Protein AF-A0A7R9WSG2-F1 (afdb_monomer)

Secondary structure (DSSP, 8-state):
-PPP-----PPPHHHHHHHHHHHTTS-----PPP--------------PPPP-------SSHHHHHHHHHHHHHHHHHHHHHHHHHTT-----------------PPEEEEEEEEEESSTT--HHHHHHHHHHSPEE-TTSPEE--EEE-S-TTT-TT-SEEEEEEETTEEEEEEEEEEETTHHHHHHHHHHT----SSS---EEEEEE-TTT-EE---GGGS----

Solvent-accessible surface area (backbone atoms only — not comparable to full-atom values): 14682 Å² total; per-residue (Å²): 136,82,86,81,84,78,82,83,80,70,86,48,76,70,53,55,55,50,54,53,58,54,65,76,66,58,82,77,81,80,78,76,84,81,82,86,73,85,90,81,82,88,80,94,78,93,78,90,77,86,79,85,86,81,88,82,86,86,88,84,53,66,70,62,51,53,52,51,53,51,52,52,51,49,53,50,51,53,50,56,53,49,54,63,56,64,81,68,66,94,73,91,80,84,92,76,90,77,77,90,70,85,80,71,96,53,58,34,26,37,39,35,40,39,37,33,55,72,63,76,83,62,64,58,64,61,52,42,54,49,64,73,69,57,88,48,48,37,97,90,68,51,77,54,76,70,45,76,35,47,44,38,59,86,87,37,67,78,35,46,55,32,81,44,78,77,52,98,82,34,57,30,38,34,38,24,29,39,33,44,58,80,49,49,63,42,50,40,51,50,51,38,70,34,68,47,78,84,81,86,41,82,28,39,67,43,58,44,74,44,63,93,71,40,41,80,44,79,63,71,91,72,57,80,82,84,123

Foldseek 3Di:
DDDDDDDPDDDDPVNVVVVVVVVVPDDDPPPDDDDDDDDDDDDDDDDDDDDDDDDDDDPDCVVVVVVVVVVLVVVVVVVVVVVVVVVPDPDDDDDDDDDPDDDDPFFKKWWKKKFFAPDQPAPQQVVQVVLVPDWAAFPVGHTFDWAWAAQDCPVPRPRQWDWADPDPSGIIIMGITIGGPVCPVRSQVRQCPDCDPVPRGRGTPHMDIPSVPMGTDDDCVPPPPPD

Radius of gyration: 24.29 Å; Cα contacts (8 Å, |Δi|>4): 234; chains: 1; bounding box: 60×59×74 Å

Sequence (227 aa):
IQPSTTSNDGPTVNDLEKYIAWHANSPRVESTPAQLSPPSPSTESEHIIPIPKDDKDNDVNQPALEIATAKIQKARDEYMQRKQSEEGTGASATASDLPISDSSNGQTMLTFLEIKPYEAGLNMNKLGELLTTMQWNHPDGGPIHPRWQPANREQDPHSLVEVVPIGFGISKIRLCCIIGSDDIDDLTDAIDEWEGDGDTFEGVQSVDVDWDHTVPVMDASSLPIRR

Organism: NCBI:txid1486917

Structure (mmCIF, N/CA/C/O backbone):
data_AF-A0A7R9WSG2-F1
#
_entry.id   AF-A0A7R9WSG2-F1
#
loop_
_atom_site.group_PDB
_atom_site.id
_atom_site.type_symbol
_atom_site.label_atom_id
_atom_site.label_alt_id
_atom_site.label_comp_id
_atom_site.label_asym_id
_atom_site.label_entity_id
_atom_site.label_seq_id
_atom_site.pdbx_PDB_ins_code
_atom_site.Cartn_x
_atom_site.Cartn_y
_atom_site.Cartn_z
_atom_site.occupancy
_atom_site.B_iso_or_equiv
_atom_site.auth_seq_id
_atom_site.auth_comp_id
_atom_site.auth_asym_id
_atom_site.auth_atom_id
_atom_site.pdbx_PDB_model_num
ATOM 1 N N . ILE A 1 1 ? 16.240 -30.376 -41.576 1.00 44.12 1 ILE A N 1
ATOM 2 C CA . ILE A 1 1 ? 15.436 -30.530 -40.343 1.00 44.12 1 ILE A CA 1
ATOM 3 C C . ILE A 1 1 ? 15.214 -29.118 -39.818 1.00 44.12 1 ILE A C 1
ATOM 5 O O . ILE A 1 1 ? 16.174 -28.508 -39.370 1.00 44.12 1 ILE A O 1
ATOM 9 N N . GLN A 1 2 ? 14.032 -28.542 -40.047 1.00 34.19 2 GLN A N 1
ATOM 10 C CA . GLN A 1 2 ? 13.666 -27.224 -39.510 1.00 34.19 2 GLN A CA 1
ATOM 11 C C . GLN A 1 2 ? 13.103 -27.405 -38.093 1.00 34.19 2 GLN A C 1
ATOM 13 O O . GLN A 1 2 ? 12.403 -28.397 -37.878 1.00 34.19 2 GLN A O 1
ATOM 18 N N . PRO A 1 3 ? 13.388 -26.507 -37.134 1.00 40.56 3 PRO A N 1
ATOM 19 C CA . PRO A 1 3 ? 12.762 -26.566 -35.824 1.00 40.56 3 PRO A CA 1
ATOM 20 C C . PRO A 1 3 ? 11.344 -25.990 -35.889 1.00 40.56 3 PRO A C 1
ATOM 22 O O . PRO A 1 3 ? 11.109 -24.919 -36.449 1.00 40.56 3 PRO A O 1
ATOM 25 N N . SER A 1 4 ? 10.406 -26.741 -35.323 1.00 37.56 4 SER A N 1
ATOM 26 C CA . SER A 1 4 ? 8.998 -26.390 -35.188 1.00 37.56 4 SER A CA 1
ATOM 27 C C . SER A 1 4 ? 8.822 -25.190 -34.257 1.00 37.56 4 SER A C 1
ATOM 29 O O . SER A 1 4 ? 9.305 -25.194 -33.128 1.00 37.56 4 SER A O 1
ATOM 31 N N . THR A 1 5 ? 8.097 -24.178 -34.722 1.00 39.06 5 THR A N 1
ATOM 32 C CA . THR A 1 5 ? 7.618 -23.052 -33.919 1.00 39.06 5 THR A CA 1
ATOM 33 C C . THR A 1 5 ? 6.500 -23.521 -32.988 1.00 39.06 5 THR A C 1
ATOM 35 O O . THR A 1 5 ? 5.403 -23.834 -33.451 1.00 39.06 5 THR A O 1
ATOM 38 N N . THR A 1 6 ? 6.756 -23.577 -31.684 1.00 39.91 6 THR A N 1
ATOM 39 C CA . THR A 1 6 ? 5.703 -23.658 -30.663 1.00 39.91 6 THR A CA 1
ATOM 40 C C . THR A 1 6 ? 5.060 -22.285 -30.497 1.00 39.91 6 THR A C 1
ATOM 42 O O . THR A 1 6 ? 5.744 -21.312 -30.183 1.00 39.91 6 THR A O 1
ATOM 45 N N . SER A 1 7 ? 3.751 -22.222 -30.743 1.00 40.62 7 SER A N 1
ATOM 46 C CA . SER A 1 7 ? 2.904 -21.059 -30.474 1.00 40.62 7 SER A CA 1
ATOM 47 C C . SER A 1 7 ? 2.952 -20.718 -28.984 1.00 40.62 7 SER A C 1
ATOM 49 O O . SER A 1 7 ? 2.619 -21.560 -28.152 1.00 40.62 7 SER A O 1
ATOM 51 N N . ASN A 1 8 ? 3.387 -19.501 -28.655 1.00 44.50 8 ASN A N 1
ATOM 52 C CA . ASN A 1 8 ? 3.248 -18.903 -27.329 1.00 44.50 8 ASN A CA 1
ATOM 53 C C . ASN A 1 8 ? 1.946 -18.094 -27.324 1.00 44.50 8 ASN A C 1
ATOM 55 O O . ASN A 1 8 ? 1.965 -16.870 -27.440 1.00 44.50 8 ASN A O 1
ATOM 59 N N . ASP A 1 9 ? 0.815 -18.784 -27.224 1.00 44.66 9 ASP A N 1
ATOM 60 C CA . ASP A 1 9 ? -0.451 -18.125 -26.922 1.00 44.66 9 ASP A CA 1
ATOM 61 C C . ASP A 1 9 ? -0.501 -17.896 -25.407 1.00 44.66 9 ASP A C 1
ATOM 63 O O . ASP A 1 9 ? -0.613 -18.830 -24.611 1.00 44.66 9 ASP A O 1
ATOM 67 N N . GLY A 1 10 ? -0.305 -16.638 -25.006 1.00 43.97 10 GLY A N 1
ATOM 68 C CA . GLY A 1 10 ? -0.497 -16.194 -23.628 1.00 43.97 10 GLY A CA 1
ATOM 69 C C . GLY A 1 10 ? -1.970 -16.289 -23.203 1.00 43.97 10 GLY A C 1
ATOM 70 O O . GLY A 1 10 ? -2.851 -16.361 -24.065 1.00 43.97 10 GLY A O 1
ATOM 71 N N . PRO A 1 11 ? -2.256 -16.289 -21.888 1.00 42.59 11 PRO A N 1
ATOM 72 C CA . PRO A 1 11 ? -3.622 -16.367 -21.391 1.00 42.59 11 PRO A CA 1
ATOM 73 C C . PRO A 1 11 ? -4.442 -15.190 -21.922 1.00 42.59 11 PRO A C 1
ATOM 75 O O . PRO A 1 11 ? -4.025 -14.031 -21.895 1.00 42.59 11 PRO A O 1
ATOM 78 N N . THR A 1 12 ? -5.613 -15.513 -22.447 1.00 55.47 12 THR A N 1
ATOM 79 C CA . THR A 1 12 ? -6.565 -14.546 -22.982 1.00 55.47 12 THR A CA 1
ATOM 80 C C . THR A 1 12 ? -7.356 -13.901 -21.842 1.00 55.47 12 THR A C 1
ATOM 82 O O . THR A 1 12 ? -7.418 -14.425 -20.735 1.00 55.47 12 THR A O 1
ATOM 85 N N . VAL A 1 13 ? -8.034 -12.780 -22.109 1.00 50.62 13 VAL A N 1
ATOM 86 C CA . VAL A 1 13 ? -8.975 -12.141 -21.158 1.00 50.62 13 VAL A CA 1
ATOM 87 C C . VAL A 1 13 ? -10.003 -13.146 -20.612 1.00 50.62 13 VAL A C 1
ATOM 89 O O . VAL A 1 13 ? -10.394 -13.086 -19.452 1.00 50.62 13 VAL A O 1
ATOM 92 N N . ASN A 1 14 ? -10.356 -14.136 -21.429 1.00 47.31 14 ASN A N 1
ATOM 93 C CA . ASN A 1 14 ? -11.284 -15.207 -21.088 1.00 47.31 14 ASN A CA 1
ATOM 94 C C . ASN A 1 14 ? -10.719 -16.179 -20.029 1.00 47.31 14 ASN A C 1
ATOM 96 O O . ASN A 1 14 ? -11.478 -16.856 -19.343 1.00 47.31 14 ASN A O 1
ATOM 100 N N . ASP A 1 15 ? -9.394 -16.264 -19.891 1.00 50.41 15 ASP A N 1
ATOM 101 C CA . ASP A 1 15 ? -8.723 -17.098 -18.888 1.00 50.41 15 ASP A CA 1
ATOM 102 C C . ASP A 1 15 ? -8.643 -16.383 -17.531 1.00 50.41 15 ASP A C 1
ATOM 104 O O . ASP A 1 15 ? -8.771 -17.025 -16.489 1.00 50.41 15 ASP A O 1
ATOM 108 N N . LEU A 1 16 ? -8.552 -15.048 -17.538 1.00 51.00 16 LEU A N 1
ATOM 109 C CA . LEU A 1 16 ? -8.639 -14.219 -16.334 1.00 51.00 16 LEU A CA 1
ATOM 110 C C . LEU A 1 16 ? -10.068 -14.202 -15.763 1.00 51.00 16 LEU A C 1
ATOM 112 O O . LEU A 1 16 ? -10.253 -14.369 -14.560 1.00 51.00 16 LEU A O 1
ATOM 116 N N . GLU A 1 17 ? -11.087 -14.087 -16.619 1.00 48.75 17 GLU A N 1
ATOM 117 C CA . GLU A 1 17 ? -12.497 -14.151 -16.199 1.00 48.75 17 GLU A CA 1
ATOM 118 C C . GLU A 1 17 ? -12.871 -15.525 -15.612 1.00 48.75 17 GLU A C 1
ATOM 120 O O . GLU A 1 17 ? -13.603 -15.604 -14.624 1.00 48.75 17 GLU A O 1
ATOM 125 N N . LYS A 1 18 ? -12.321 -16.618 -16.159 1.00 52.16 18 LYS A N 1
ATOM 126 C CA . LYS A 1 18 ? -12.517 -17.975 -15.615 1.00 52.16 18 LYS A CA 1
ATOM 127 C C . LYS A 1 18 ? -11.812 -18.191 -14.277 1.00 52.16 18 LYS A C 1
ATOM 129 O O . LYS A 1 18 ? -12.356 -18.894 -13.428 1.00 52.16 18 LYS A O 1
ATOM 134 N N . TYR A 1 19 ? -10.633 -17.600 -14.086 1.00 52.31 19 TYR A N 1
ATOM 135 C CA . TYR A 1 19 ? -9.906 -17.660 -12.816 1.00 52.31 19 TYR A CA 1
ATOM 136 C C . TYR A 1 19 ? -10.679 -16.949 -11.695 1.00 52.31 19 TYR A C 1
ATOM 138 O O . TYR A 1 19 ? -10.863 -17.504 -10.613 1.00 52.31 19 TYR A O 1
ATOM 146 N N . ILE A 1 20 ? -11.234 -15.772 -11.991 1.00 55.09 20 ILE A N 1
ATOM 147 C CA . ILE A 1 20 ? -12.068 -14.999 -11.058 1.00 55.09 20 ILE A CA 1
ATOM 148 C C . ILE A 1 20 ? -13.357 -15.769 -10.706 1.00 55.09 20 ILE A C 1
ATOM 150 O O . ILE A 1 20 ? -13.689 -15.931 -9.532 1.00 55.09 20 ILE A O 1
ATOM 154 N N . ALA A 1 21 ? -14.035 -16.358 -11.699 1.00 52.44 21 ALA A N 1
ATOM 155 C CA . ALA A 1 21 ? -15.254 -17.147 -11.479 1.00 52.44 21 ALA A CA 1
ATOM 156 C C . ALA A 1 21 ? -15.039 -18.431 -10.645 1.00 52.44 21 ALA A C 1
ATOM 158 O O . ALA A 1 21 ? -15.982 -18.929 -10.020 1.00 52.44 21 ALA A O 1
ATOM 159 N N . TRP A 1 22 ? -13.821 -18.982 -10.629 1.00 51.00 22 TRP A N 1
ATOM 160 C CA . TRP A 1 22 ? -13.476 -20.147 -9.809 1.00 51.00 22 TRP A CA 1
ATOM 161 C C . TRP A 1 22 ? -13.348 -19.788 -8.319 1.00 51.00 22 TRP A C 1
ATOM 163 O O . TRP A 1 22 ? -13.865 -20.514 -7.467 1.00 51.00 22 TRP A O 1
ATOM 173 N N . HIS A 1 23 ? -12.763 -18.631 -7.993 1.00 53.00 23 HIS A N 1
ATOM 174 C CA . HIS A 1 23 ? -12.671 -18.157 -6.607 1.00 53.00 23 HIS A CA 1
ATOM 175 C C . HIS A 1 23 ? -14.035 -17.768 -6.014 1.00 53.00 23 HIS A C 1
ATOM 177 O O . HIS A 1 23 ? -14.274 -18.011 -4.830 1.00 53.00 23 HIS A O 1
ATOM 183 N N . ALA A 1 24 ? -14.963 -17.270 -6.835 1.00 50.03 24 ALA A N 1
ATOM 184 C CA . ALA A 1 24 ? -16.316 -16.903 -6.406 1.00 50.03 24 ALA A CA 1
ATOM 185 C C . ALA A 1 24 ? -17.184 -18.091 -5.924 1.00 50.03 24 ALA A C 1
ATOM 187 O O . ALA A 1 24 ? -18.152 -17.885 -5.195 1.00 50.03 24 ALA A O 1
ATOM 188 N N . ASN A 1 25 ? -16.851 -19.334 -6.302 1.00 42.28 25 ASN A N 1
ATOM 189 C CA . ASN A 1 25 ? -17.654 -20.531 -6.000 1.00 42.28 25 ASN A CA 1
ATOM 190 C C . ASN A 1 25 ? -17.008 -21.494 -4.989 1.00 42.28 25 ASN A C 1
ATOM 192 O O . ASN A 1 25 ? -17.509 -22.603 -4.787 1.00 42.28 25 ASN A O 1
ATOM 196 N N . SER A 1 26 ? -15.912 -21.099 -4.337 1.00 38.78 26 SER A N 1
ATOM 197 C CA . SER A 1 26 ? -15.325 -21.921 -3.277 1.00 38.78 26 SER A CA 1
ATOM 198 C C . SER A 1 26 ? -16.210 -21.878 -2.021 1.00 38.78 26 SER A C 1
ATOM 200 O O . SER A 1 26 ? -16.510 -20.788 -1.528 1.00 38.78 26 SER A O 1
ATOM 202 N N . PRO A 1 27 ? -16.658 -23.027 -1.476 1.00 37.28 27 PRO A N 1
ATOM 203 C CA . PRO A 1 27 ? -17.525 -23.044 -0.306 1.00 37.28 27 PRO A CA 1
ATOM 204 C C . PRO A 1 27 ? -16.790 -22.461 0.904 1.00 37.28 27 PRO A C 1
ATOM 206 O O . PRO A 1 27 ? -15.809 -23.015 1.401 1.00 37.28 27 PRO A O 1
ATOM 209 N N . ARG A 1 28 ? -17.286 -21.319 1.381 1.00 42.97 28 ARG A N 1
ATOM 210 C CA . ARG A 1 28 ? -16.833 -20.662 2.606 1.00 42.97 28 ARG A CA 1
ATOM 211 C C . ARG A 1 28 ? -17.193 -21.573 3.782 1.00 42.97 28 ARG A C 1
ATOM 213 O O . ARG A 1 28 ? -18.370 -21.793 4.052 1.00 42.97 28 ARG A O 1
ATOM 220 N N . VAL A 1 29 ? -16.194 -22.123 4.472 1.00 38.25 29 VAL A N 1
ATOM 221 C CA . VAL A 1 29 ? -16.413 -22.863 5.723 1.00 38.25 29 VAL A CA 1
ATOM 222 C C . VAL A 1 29 ? -16.835 -21.848 6.788 1.00 38.25 29 VAL A C 1
ATOM 224 O O . VAL A 1 29 ? -15.999 -21.199 7.416 1.00 38.25 29 VAL A O 1
ATOM 227 N N . GLU A 1 30 ? -18.143 -21.661 6.960 1.00 35.72 30 GLU A N 1
ATOM 228 C CA . GLU A 1 30 ? -18.703 -20.910 8.081 1.00 35.72 30 GLU A CA 1
ATOM 229 C C . GLU A 1 30 ? -18.355 -21.633 9.385 1.00 35.72 30 GLU A C 1
ATOM 231 O O . GLU A 1 30 ? -18.949 -22.644 9.754 1.00 35.72 30 GLU A O 1
ATOM 236 N N . SER A 1 31 ? -17.365 -21.108 10.099 1.00 38.44 31 SER A N 1
ATOM 237 C CA . SER A 1 31 ? -17.107 -21.497 11.481 1.00 38.44 31 SER A CA 1
ATOM 238 C C . SER A 1 31 ? -18.080 -20.736 12.381 1.00 38.44 31 SER A C 1
ATOM 240 O O . SER A 1 31 ? -17.832 -19.594 12.764 1.00 38.44 31 SER A O 1
ATOM 242 N N . THR A 1 32 ? -19.218 -21.352 12.700 1.00 38.59 32 THR A N 1
ATOM 243 C CA . THR A 1 32 ? -20.128 -20.880 13.756 1.00 38.59 32 THR A CA 1
ATOM 244 C C . THR A 1 32 ? -19.395 -20.789 15.103 1.00 38.59 32 THR A C 1
ATOM 246 O O . THR A 1 32 ? -18.712 -21.747 15.475 1.00 38.59 32 THR A O 1
ATOM 249 N N . PRO A 1 33 ? -19.546 -19.703 15.886 1.00 36.62 33 PRO A N 1
ATOM 250 C CA . PRO A 1 33 ? -18.956 -19.626 17.217 1.00 36.62 33 PRO A CA 1
ATOM 251 C C . PRO A 1 33 ? -19.705 -20.550 18.188 1.00 36.62 33 PRO A C 1
ATOM 253 O O . PRO A 1 33 ? -20.916 -20.436 18.380 1.00 36.62 33 P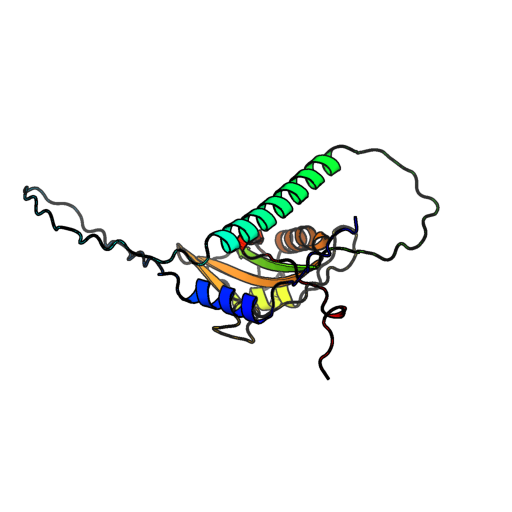RO A O 1
ATOM 256 N N . ALA A 1 34 ? -18.970 -21.469 18.815 1.00 36.25 34 ALA A N 1
ATOM 257 C CA . ALA A 1 34 ? -19.486 -22.362 19.844 1.00 36.25 34 ALA A CA 1
ATOM 258 C C . ALA A 1 34 ? -19.889 -21.570 21.103 1.00 36.25 34 ALA A C 1
ATOM 260 O O . ALA A 1 34 ? -19.052 -20.949 21.759 1.00 36.25 34 ALA A O 1
ATOM 261 N N . GLN A 1 35 ? -21.174 -21.615 21.468 1.00 38.16 35 GLN A N 1
ATOM 262 C CA . GLN A 1 35 ? -21.641 -21.193 22.788 1.00 38.16 35 GLN A CA 1
ATOM 263 C C . GLN A 1 35 ? -21.161 -22.198 23.845 1.00 38.16 35 GLN A C 1
ATOM 265 O O . GLN A 1 35 ? -21.599 -23.346 23.874 1.00 38.16 35 GLN A O 1
ATOM 270 N N . LEU A 1 36 ? -20.280 -21.754 24.741 1.00 36.03 36 LEU A N 1
ATOM 271 C CA . LEU A 1 36 ? -19.899 -22.496 25.940 1.00 36.03 36 LEU A CA 1
ATOM 272 C C . LEU A 1 36 ? -21.026 -22.417 26.979 1.00 36.03 36 LEU A C 1
ATOM 274 O O . LEU A 1 36 ? -21.326 -21.345 27.500 1.00 36.03 36 LEU A O 1
ATOM 278 N N . SER A 1 37 ? -21.619 -23.562 27.313 1.00 44.34 37 SER A N 1
ATOM 279 C CA . SER A 1 37 ? -22.364 -23.769 28.561 1.00 44.34 37 SER A CA 1
ATOM 280 C C . SER A 1 37 ? -21.703 -24.898 29.369 1.00 44.34 37 SER A C 1
ATOM 282 O O . SER A 1 37 ? -21.141 -25.816 28.769 1.00 44.34 37 SER A O 1
ATOM 284 N N . PRO A 1 38 ? -21.702 -24.816 30.715 1.00 40.47 38 PRO A N 1
ATOM 285 C CA . PRO A 1 38 ? -20.868 -25.651 31.585 1.00 40.47 38 PRO A CA 1
ATOM 286 C C . PRO A 1 38 ? -21.366 -27.107 31.702 1.00 40.47 38 PRO A C 1
ATOM 288 O O . PRO A 1 38 ? -22.529 -27.386 31.404 1.00 40.47 38 PRO A O 1
ATOM 291 N N . PRO A 1 39 ? -20.506 -28.051 32.145 1.00 43.06 39 PRO A N 1
ATOM 292 C CA . PRO A 1 39 ? -20.758 -29.478 31.995 1.00 43.06 39 PRO A CA 1
ATOM 293 C C . PRO A 1 39 ? -21.624 -30.042 33.125 1.00 43.06 39 PRO A C 1
ATOM 295 O O . PRO A 1 39 ? -21.533 -29.623 34.280 1.00 43.06 39 PRO A O 1
ATOM 298 N N . SER A 1 40 ? -22.417 -31.064 32.804 1.00 33.53 40 SER A N 1
ATOM 299 C CA . SER A 1 40 ? -22.981 -32.020 33.765 1.00 33.53 40 SER A CA 1
ATOM 300 C C . SER A 1 40 ? -23.314 -33.350 33.066 1.00 33.53 40 SER A C 1
ATOM 302 O O . SER A 1 40 ? -23.409 -33.379 31.841 1.00 33.53 40 SER A O 1
ATOM 304 N N . PRO A 1 41 ? -23.364 -34.468 33.815 1.00 38.56 41 PRO A N 1
ATOM 305 C CA . PRO A 1 41 ? -22.623 -35.678 33.464 1.00 38.56 41 PRO A CA 1
ATOM 306 C C . PRO A 1 41 ? -23.429 -36.759 32.727 1.00 38.56 41 PRO A C 1
ATOM 308 O O . PRO A 1 41 ? -24.631 -36.890 32.920 1.00 38.56 41 PRO A O 1
ATOM 311 N N . SER A 1 42 ? -22.671 -37.565 31.972 1.00 36.94 42 SER A N 1
ATOM 312 C CA . SER A 1 42 ? -22.852 -38.977 31.588 1.00 36.94 42 SER A CA 1
ATOM 313 C C . SER A 1 42 ? -24.216 -39.444 31.071 1.00 36.94 42 SER A C 1
ATOM 315 O O . SER A 1 42 ? -25.167 -39.503 31.837 1.00 36.94 42 SER A O 1
ATOM 317 N N . THR A 1 43 ? -24.263 -39.965 29.836 1.00 34.56 43 THR A N 1
ATOM 318 C CA . THR A 1 43 ? -24.692 -41.351 29.513 1.00 34.56 43 THR A CA 1
ATOM 319 C C . THR A 1 43 ? -24.340 -41.671 28.049 1.00 34.56 43 THR A C 1
ATOM 321 O O . THR A 1 43 ? -24.645 -40.898 27.146 1.00 34.56 43 THR A O 1
ATOM 324 N N . GLU A 1 44 ? -23.678 -42.813 27.849 1.00 41.78 44 GLU A N 1
ATOM 325 C CA . GLU A 1 44 ? -23.476 -43.545 26.589 1.00 41.78 44 GLU A CA 1
ATOM 326 C C . GLU A 1 44 ? -24.724 -43.596 25.692 1.00 41.78 44 GLU A C 1
ATOM 328 O O . GLU A 1 44 ? -25.798 -43.974 26.156 1.00 41.78 44 GLU A O 1
ATOM 333 N N . SER A 1 45 ? -24.563 -43.331 24.393 1.00 38.19 45 SER A N 1
ATOM 334 C CA . SER A 1 45 ? -25.309 -43.990 23.306 1.00 38.19 45 SER A CA 1
ATOM 335 C C . SER A 1 45 ? -24.677 -43.634 21.960 1.00 38.19 45 SER A C 1
ATOM 337 O O . SER A 1 45 ? -24.795 -42.511 21.475 1.00 38.19 45 SER A O 1
ATOM 339 N N . GLU A 1 46 ? -23.994 -44.606 21.361 1.00 39.66 46 GLU A N 1
ATOM 340 C CA . GLU A 1 46 ? -23.523 -44.556 19.980 1.00 39.66 46 GLU A CA 1
ATOM 341 C C . GLU A 1 46 ? -24.722 -44.528 19.013 1.00 39.66 46 GLU A C 1
ATOM 343 O O . GLU A 1 46 ? -25.588 -45.408 19.027 1.00 39.66 46 GLU A O 1
ATOM 348 N N . HIS A 1 47 ? -24.766 -43.525 18.136 1.00 36.00 47 HIS A N 1
ATOM 349 C CA . HIS A 1 47 ? -25.588 -43.547 16.929 1.00 36.00 47 HIS A CA 1
ATOM 350 C C . HIS A 1 47 ? -24.719 -43.144 15.739 1.00 36.00 47 HIS A C 1
ATOM 352 O O . HIS A 1 47 ? -24.402 -41.976 15.525 1.00 36.00 47 HIS A O 1
ATOM 358 N N . ILE A 1 48 ? -24.291 -44.160 14.994 1.00 36.00 48 ILE A N 1
ATOM 359 C CA . ILE A 1 48 ? -23.534 -44.042 13.751 1.00 36.00 48 ILE A CA 1
ATOM 360 C C . ILE A 1 48 ? -24.510 -43.593 12.657 1.00 36.00 48 ILE A C 1
ATOM 362 O O . ILE A 1 48 ? -25.411 -44.343 12.284 1.00 36.00 48 ILE A O 1
ATOM 366 N N . ILE A 1 49 ? -24.331 -42.378 12.138 1.00 37.91 49 ILE A N 1
ATOM 367 C CA . ILE A 1 49 ? -25.011 -41.898 10.927 1.00 37.91 49 ILE A CA 1
ATOM 368 C C . ILE A 1 49 ? -24.137 -42.288 9.719 1.00 37.91 49 ILE A C 1
ATOM 370 O O . ILE A 1 49 ? -22.970 -41.893 9.683 1.00 37.91 49 ILE A O 1
ATOM 374 N N . PRO A 1 50 ? -24.638 -43.043 8.723 1.00 34.97 50 PRO A N 1
ATOM 375 C CA . PRO A 1 50 ? -23.876 -43.331 7.512 1.00 34.97 50 PRO A CA 1
ATOM 376 C C . PRO A 1 50 ? -23.779 -42.090 6.615 1.00 34.97 50 PRO A C 1
ATOM 378 O O . PRO A 1 50 ? -24.796 -41.532 6.205 1.00 34.97 50 PRO A O 1
ATOM 381 N N . ILE A 1 51 ? -22.553 -41.692 6.276 1.00 38.59 51 ILE A N 1
ATOM 382 C CA . ILE A 1 51 ? -22.255 -40.699 5.235 1.00 38.59 51 ILE A CA 1
ATOM 383 C C . ILE A 1 51 ? -22.423 -41.382 3.863 1.00 38.59 51 ILE A C 1
ATOM 385 O O . ILE A 1 51 ? -21.786 -42.419 3.640 1.00 38.59 51 ILE A O 1
ATOM 389 N N . PRO A 1 52 ? -23.237 -40.853 2.929 1.00 38.66 52 PRO A N 1
ATOM 390 C CA . PRO A 1 52 ? -23.240 -41.327 1.551 1.00 38.66 52 PRO A CA 1
ATOM 391 C C . PRO A 1 52 ? -21.929 -40.930 0.865 1.00 38.66 52 PRO A C 1
ATOM 393 O O . PRO A 1 52 ? -21.520 -39.772 0.906 1.00 38.66 52 PRO A O 1
ATOM 396 N N . LYS A 1 53 ? -21.273 -41.908 0.239 1.00 44.75 53 LYS A N 1
ATOM 397 C CA . LYS A 1 53 ? -20.167 -41.686 -0.692 1.00 44.75 53 LYS A CA 1
ATOM 398 C C . LYS A 1 53 ? -20.749 -41.248 -2.032 1.00 44.75 53 LYS A C 1
ATOM 400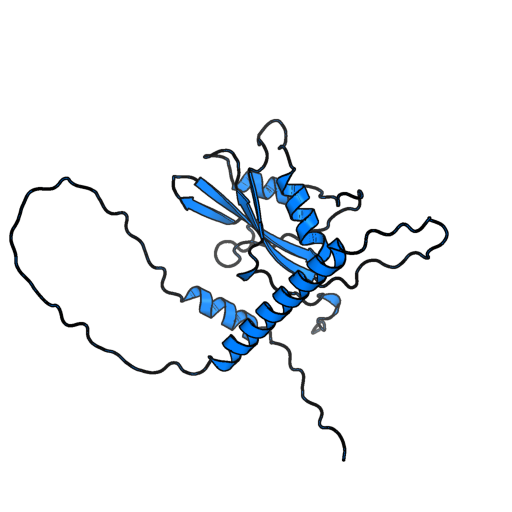 O O . LYS A 1 53 ? -21.390 -42.069 -2.682 1.00 44.75 53 LYS A O 1
ATOM 405 N N . ASP A 1 54 ? -20.473 -40.019 -2.441 1.00 38.84 54 ASP A N 1
ATOM 406 C CA . ASP A 1 54 ? -20.544 -39.624 -3.846 1.00 38.84 54 ASP A CA 1
ATOM 407 C C . ASP A 1 54 ? -19.118 -39.393 -4.352 1.00 38.84 54 ASP A C 1
ATOM 409 O O . ASP A 1 54 ? -18.517 -38.337 -4.168 1.00 38.84 54 ASP A O 1
ATOM 413 N N . ASP A 1 55 ? -18.575 -40.440 -4.971 1.00 44.72 55 ASP A N 1
ATOM 414 C CA . ASP A 1 55 ? -17.539 -40.322 -5.987 1.00 44.72 55 ASP A CA 1
ATOM 415 C C . ASP A 1 55 ? -18.233 -39.907 -7.292 1.00 44.72 55 ASP A C 1
ATOM 417 O O . ASP A 1 55 ? -19.125 -40.637 -7.739 1.00 44.72 55 ASP A O 1
ATOM 421 N N . LYS A 1 56 ? -17.815 -38.791 -7.913 1.00 42.69 56 LYS A N 1
ATOM 422 C CA . LYS A 1 56 ? -17.472 -38.718 -9.352 1.00 42.69 56 LYS A CA 1
ATOM 423 C C . LYS A 1 56 ? -17.166 -37.303 -9.865 1.00 42.69 56 LYS A C 1
ATOM 425 O O . LYS A 1 56 ? -17.980 -36.393 -9.773 1.00 42.69 56 LYS A O 1
ATOM 430 N N . ASP A 1 57 ? -16.005 -37.243 -10.516 1.00 48.12 57 ASP A N 1
ATOM 431 C CA . ASP A 1 57 ? -15.702 -36.529 -11.758 1.00 48.12 57 ASP A CA 1
ATOM 432 C C . ASP A 1 57 ? -15.724 -34.992 -11.753 1.00 48.12 57 ASP A C 1
ATOM 434 O O . ASP A 1 57 ? -16.722 -34.355 -12.078 1.00 48.12 57 ASP A O 1
ATOM 438 N N . ASN A 1 58 ? -14.544 -34.390 -11.546 1.00 41.38 58 ASN A N 1
ATOM 439 C CA . ASN A 1 58 ? -14.207 -33.130 -12.218 1.00 41.38 58 ASN A CA 1
ATOM 440 C C . ASN A 1 58 ? -12.698 -33.027 -12.516 1.00 41.38 58 ASN A C 1
ATOM 442 O O . ASN A 1 58 ? -11.987 -32.149 -12.031 1.00 41.38 58 ASN A O 1
ATOM 446 N N . ASP A 1 59 ? -12.206 -33.973 -13.315 1.00 50.31 59 ASP A N 1
ATOM 447 C CA . ASP A 1 59 ? -10.823 -34.049 -13.793 1.00 50.31 59 ASP A CA 1
ATOM 448 C C . ASP A 1 59 ? -10.693 -33.418 -15.191 1.00 50.31 59 ASP A C 1
ATOM 450 O O . ASP A 1 59 ? -10.562 -34.104 -16.203 1.00 50.31 59 ASP A O 1
ATOM 454 N N . VAL A 1 60 ? -10.848 -32.089 -15.277 1.00 48.84 60 VAL A N 1
ATOM 455 C CA . VAL A 1 60 ? -10.699 -31.365 -16.561 1.00 48.84 60 VAL A CA 1
ATOM 456 C C . VAL A 1 60 ? -9.719 -30.184 -16.489 1.00 48.84 60 VAL A C 1
ATOM 458 O O . VAL A 1 60 ? -9.339 -29.661 -17.528 1.00 48.84 60 VAL A O 1
ATOM 461 N N . ASN A 1 61 ? -9.213 -29.789 -15.313 1.00 49.94 61 ASN A N 1
ATOM 462 C CA . ASN A 1 61 ? -8.305 -28.629 -15.196 1.00 49.94 61 ASN A CA 1
ATOM 463 C C . ASN A 1 61 ? -7.040 -28.845 -14.343 1.00 49.94 61 ASN A C 1
ATOM 465 O O . ASN A 1 61 ? -6.262 -27.904 -14.181 1.00 49.94 61 ASN A O 1
ATOM 469 N N . GLN A 1 62 ? -6.779 -30.064 -13.853 1.00 51.00 62 GLN A N 1
ATOM 470 C CA . GLN A 1 62 ? -5.563 -30.380 -13.089 1.00 51.00 62 GLN A CA 1
ATOM 471 C C . GLN A 1 62 ? -4.243 -29.962 -13.774 1.00 51.00 62 GLN A C 1
ATOM 473 O O . GLN A 1 62 ? -3.429 -29.323 -13.108 1.00 51.00 62 GLN A O 1
ATOM 478 N N . PRO A 1 63 ? -4.021 -30.192 -15.087 1.00 54.75 63 PRO A N 1
ATOM 479 C CA . PRO A 1 63 ? -2.728 -29.860 -15.688 1.00 54.75 63 PRO A CA 1
ATOM 480 C C . PRO A 1 63 ? -2.494 -28.348 -15.811 1.00 54.75 63 PRO A C 1
ATOM 482 O O . PRO A 1 63 ? -1.361 -27.890 -15.698 1.00 54.75 63 PRO A O 1
ATOM 485 N N . ALA A 1 64 ? -3.544 -27.545 -16.013 1.00 51.44 64 ALA A N 1
ATOM 486 C CA . ALA A 1 64 ? -3.413 -26.089 -16.099 1.00 51.44 64 ALA A CA 1
ATOM 487 C C . ALA A 1 64 ? -3.103 -25.466 -14.729 1.00 51.44 64 ALA A C 1
ATOM 489 O O . ALA A 1 64 ? -2.283 -24.549 -14.641 1.00 51.44 64 ALA A O 1
ATOM 490 N N . LEU A 1 65 ? -3.716 -26.007 -13.672 1.00 51.56 65 LEU A N 1
ATOM 491 C CA . LEU A 1 65 ? -3.471 -25.598 -12.294 1.00 51.56 65 LEU A CA 1
ATOM 492 C C . LEU A 1 65 ? -2.038 -25.943 -11.868 1.00 51.56 65 LEU A C 1
ATOM 494 O O . LEU A 1 65 ? -1.323 -25.068 -11.397 1.00 51.56 65 LEU A O 1
ATOM 498 N N . GLU A 1 66 ? -1.572 -27.165 -12.139 1.00 63.16 66 GLU A N 1
ATOM 499 C CA . GLU A 1 66 ? -0.193 -27.577 -11.841 1.00 63.16 66 GLU A CA 1
ATOM 500 C C . GLU A 1 66 ? 0.848 -26.728 -12.587 1.00 63.16 66 GLU A C 1
ATOM 502 O O . GLU A 1 66 ? 1.865 -26.347 -12.007 1.00 63.16 66 GLU A O 1
ATOM 507 N N . ILE A 1 67 ? 0.589 -26.364 -13.850 1.00 63.97 67 ILE A N 1
ATOM 508 C CA . ILE A 1 67 ? 1.483 -25.491 -1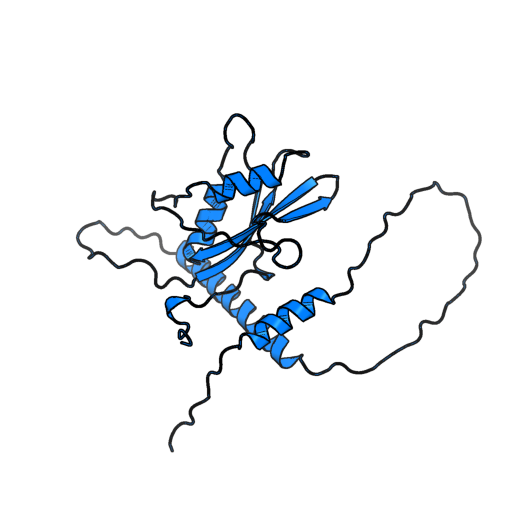4.628 1.00 63.97 67 ILE A CA 1
ATOM 509 C C . ILE A 1 67 ? 1.511 -24.067 -14.055 1.00 63.97 67 ILE A C 1
ATOM 511 O O . ILE A 1 67 ? 2.580 -23.455 -14.003 1.00 63.97 67 ILE A O 1
ATOM 515 N N . ALA A 1 68 ? 0.365 -23.520 -13.640 1.00 56.12 68 ALA A N 1
ATOM 516 C CA . ALA A 1 68 ? 0.292 -22.190 -13.037 1.00 56.12 68 ALA A CA 1
ATOM 517 C C . ALA A 1 68 ? 1.013 -22.156 -11.681 1.00 56.12 68 ALA A C 1
ATOM 519 O O . ALA A 1 68 ? 1.881 -21.307 -11.471 1.00 56.12 68 ALA A O 1
ATOM 520 N N . THR A 1 69 ? 0.749 -23.136 -10.813 1.00 61.00 69 THR A N 1
ATOM 521 C CA . THR A 1 69 ? 1.414 -23.271 -9.511 1.00 61.00 69 THR A CA 1
ATOM 522 C C . THR A 1 69 ? 2.922 -23.481 -9.666 1.00 61.00 69 THR A C 1
ATOM 524 O O . THR A 1 69 ? 3.702 -22.856 -8.952 1.00 61.00 69 THR A O 1
ATOM 527 N N . ALA A 1 70 ? 3.368 -24.273 -10.649 1.00 72.56 70 ALA A N 1
ATOM 528 C CA . ALA A 1 70 ? 4.794 -24.471 -10.923 1.00 72.56 70 ALA A CA 1
ATOM 529 C C . ALA A 1 70 ? 5.496 -23.191 -11.406 1.00 72.56 70 ALA A C 1
ATOM 531 O O . ALA A 1 70 ? 6.654 -22.954 -11.062 1.00 72.56 70 ALA A O 1
ATOM 532 N N . LYS A 1 71 ? 4.813 -22.344 -12.189 1.00 67.12 71 LYS A N 1
ATOM 533 C CA . LYS A 1 71 ? 5.359 -21.050 -12.632 1.00 67.12 71 LYS A CA 1
ATOM 534 C C . LYS A 1 71 ? 5.496 -20.063 -11.475 1.00 67.12 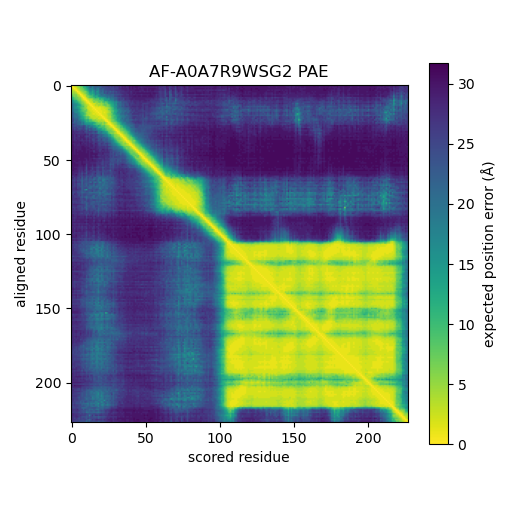71 LYS A C 1
ATOM 536 O O . LYS A 1 71 ? 6.522 -19.393 -11.392 1.00 67.1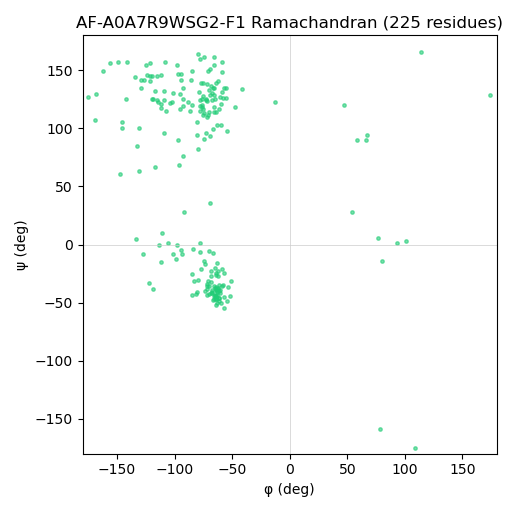2 71 LYS A O 1
ATOM 541 N N . ILE A 1 72 ? 4.503 -20.012 -10.588 1.00 67.50 72 ILE A N 1
ATOM 542 C CA . ILE A 1 72 ? 4.529 -19.167 -9.386 1.00 67.50 72 ILE A CA 1
ATOM 543 C C . ILE A 1 72 ? 5.651 -19.626 -8.450 1.00 67.50 72 ILE A C 1
ATOM 545 O O . ILE A 1 72 ? 6.476 -18.814 -8.035 1.00 67.50 72 ILE A O 1
ATOM 549 N N . GLN A 1 73 ? 5.758 -20.935 -8.202 1.00 69.88 73 GLN A N 1
ATOM 550 C CA . GLN A 1 73 ? 6.824 -21.487 -7.367 1.00 69.88 73 GLN A CA 1
ATOM 551 C C . GLN A 1 73 ? 8.212 -21.198 -7.952 1.00 69.88 73 GLN A C 1
ATOM 553 O O . GLN A 1 73 ? 9.111 -20.792 -7.225 1.00 69.88 73 GLN A O 1
ATOM 558 N N . LYS A 1 74 ? 8.378 -21.325 -9.273 1.00 81.25 74 LYS A N 1
ATOM 559 C CA . LYS A 1 74 ? 9.643 -21.001 -9.939 1.00 81.25 74 LYS A CA 1
ATOM 560 C C . LYS A 1 74 ? 10.010 -19.518 -9.803 1.00 81.25 74 LYS A C 1
ATOM 562 O O . LYS A 1 74 ? 11.166 -19.216 -9.530 1.00 81.25 74 LYS A O 1
ATOM 567 N N . ALA A 1 75 ? 9.054 -18.606 -9.980 1.00 68.81 75 ALA A N 1
ATOM 568 C CA . ALA A 1 75 ? 9.300 -17.171 -9.820 1.00 68.81 75 ALA A CA 1
ATOM 569 C C . ALA A 1 75 ? 9.709 -16.826 -8.377 1.00 68.81 75 ALA A C 1
ATOM 571 O O . ALA A 1 75 ? 10.644 -16.055 -8.165 1.00 68.81 75 ALA A O 1
ATOM 572 N N . ARG A 1 76 ? 9.068 -17.467 -7.391 1.00 73.25 76 ARG A N 1
ATOM 573 C CA . ARG A 1 76 ? 9.435 -17.366 -5.975 1.00 73.25 76 ARG A CA 1
ATOM 574 C C . ARG A 1 76 ? 10.853 -17.870 -5.710 1.00 73.25 76 ARG A C 1
ATOM 576 O O . ARG A 1 76 ? 11.625 -17.188 -5.042 1.00 73.25 76 ARG A O 1
ATOM 583 N N . ASP A 1 77 ? 11.199 -19.047 -6.222 1.00 81.19 77 ASP A N 1
ATOM 584 C CA . ASP A 1 77 ? 12.523 -19.639 -6.019 1.00 81.19 77 ASP A CA 1
ATOM 585 C C . ASP A 1 77 ? 13.619 -18.775 -6.668 1.00 81.19 77 ASP A C 1
ATOM 587 O O . ASP A 1 77 ? 14.669 -18.553 -6.063 1.00 81.19 77 ASP A O 1
ATOM 591 N N . GLU A 1 78 ? 13.359 -18.217 -7.857 1.00 81.00 78 GLU A N 1
ATOM 592 C CA . GLU A 1 78 ? 14.265 -17.276 -8.527 1.00 81.00 78 GLU A CA 1
ATOM 593 C C . GLU A 1 78 ? 14.451 -15.977 -7.726 1.00 81.00 78 GLU A C 1
ATOM 595 O O . GLU A 1 78 ? 15.580 -15.495 -7.614 1.00 81.00 78 GLU A O 1
ATOM 600 N N . TYR A 1 79 ? 13.388 -15.433 -7.126 1.00 73.69 79 TYR A N 1
ATOM 601 C CA . TYR A 1 79 ? 13.472 -14.265 -6.240 1.00 73.69 79 TYR A CA 1
ATOM 602 C C . TYR A 1 79 ? 14.314 -14.558 -4.989 1.00 73.69 79 TYR A C 1
ATOM 604 O O . TYR A 1 79 ? 15.276 -13.842 -4.704 1.00 73.69 79 TYR A O 1
ATOM 612 N N . MET A 1 80 ? 14.025 -15.659 -4.285 1.00 78.31 80 MET A N 1
ATOM 613 C CA . MET A 1 80 ? 14.769 -16.046 -3.078 1.00 78.31 80 MET A CA 1
ATOM 614 C C . MET A 1 80 ? 16.252 -16.304 -3.377 1.00 78.31 80 MET A C 1
ATOM 616 O O . MET A 1 80 ? 17.119 -15.986 -2.562 1.00 78.31 80 MET A O 1
ATOM 620 N N . GLN A 1 81 ? 16.561 -16.854 -4.554 1.00 76.25 81 GLN A N 1
ATOM 621 C CA . GLN A 1 81 ? 17.935 -17.110 -4.976 1.00 76.25 81 GLN A CA 1
ATOM 622 C C . GLN A 1 81 ? 18.700 -15.822 -5.316 1.00 76.25 81 GLN A C 1
ATOM 624 O O . GLN A 1 81 ? 19.887 -15.729 -4.995 1.00 76.25 81 GLN A O 1
ATOM 629 N N . ARG A 1 82 ? 18.039 -14.813 -5.905 1.00 71.31 82 ARG A N 1
ATOM 630 C CA . ARG A 1 82 ? 18.642 -13.486 -6.130 1.00 71.31 82 ARG A CA 1
ATOM 631 C C . ARG A 1 82 ? 18.980 -12.798 -4.810 1.00 71.31 82 ARG A C 1
ATOM 633 O O . ARG A 1 82 ? 20.129 -12.393 -4.637 1.00 71.31 82 ARG A O 1
ATOM 640 N N . LYS A 1 83 ? 18.056 -12.797 -3.843 1.00 67.31 83 LYS A N 1
ATOM 641 C CA . LYS A 1 83 ? 18.289 -12.222 -2.505 1.00 67.31 83 LYS A CA 1
ATOM 642 C C . LYS A 1 83 ? 19.495 -12.852 -1.796 1.00 67.31 83 LYS A C 1
ATOM 644 O O . LYS A 1 83 ? 20.368 -12.139 -1.314 1.00 67.31 83 LYS A O 1
ATOM 649 N N . GLN A 1 84 ? 19.626 -14.182 -1.832 1.00 67.44 84 GLN A N 1
ATOM 650 C CA . GLN A 1 84 ? 20.794 -14.869 -1.252 1.00 67.44 84 GLN A CA 1
ATOM 651 C C . GLN A 1 84 ? 22.122 -14.525 -1.950 1.00 67.44 84 GLN A C 1
ATOM 653 O O . GLN A 1 84 ? 23.183 -14.630 -1.337 1.00 67.44 84 GLN A O 1
ATOM 658 N N . SER A 1 85 ? 22.088 -14.136 -3.229 1.00 62.62 85 SER A N 1
ATOM 659 C CA . SER A 1 85 ? 23.285 -13.725 -3.975 1.00 62.62 85 SER A CA 1
ATOM 660 C C . SER A 1 85 ? 23.664 -12.251 -3.776 1.00 62.62 85 SER A C 1
ATOM 662 O O . SER A 1 85 ? 24.844 -11.908 -3.880 1.00 62.62 85 SER A O 1
ATOM 664 N N . GLU A 1 86 ? 22.701 -11.395 -3.433 1.00 56.41 86 GLU A N 1
ATOM 665 C CA . GLU A 1 86 ? 22.911 -9.964 -3.168 1.00 56.41 86 GLU A CA 1
ATOM 666 C C . GLU A 1 86 ? 23.479 -9.709 -1.762 1.00 56.41 86 GLU A C 1
ATOM 668 O O . GLU A 1 86 ? 24.336 -8.842 -1.597 1.00 56.41 86 GLU A O 1
ATOM 673 N N . GLU A 1 87 ? 23.152 -10.551 -0.776 1.00 55.47 87 GLU A N 1
ATOM 674 C CA . GLU A 1 87 ? 23.746 -10.498 0.574 1.00 55.47 87 GLU A CA 1
ATOM 675 C C . GLU A 1 87 ? 25.232 -10.936 0.627 1.00 55.47 87 GLU A C 1
ATOM 677 O O . GLU A 1 87 ? 25.886 -10.830 1.666 1.00 55.47 87 GLU A O 1
ATOM 682 N N . GLY A 1 88 ? 25.803 -11.412 -0.489 1.00 48.41 88 GLY A N 1
ATOM 683 C CA . GLY A 1 88 ? 27.147 -12.002 -0.548 1.00 48.41 88 GLY A CA 1
ATOM 684 C C . GLY A 1 88 ? 28.278 -11.122 -1.098 1.00 48.41 88 GLY A C 1
ATOM 685 O O . GLY A 1 88 ? 29.438 -11.533 -1.015 1.00 48.41 88 GLY A O 1
ATOM 686 N N . THR A 1 89 ? 28.003 -9.937 -1.658 1.00 44.88 89 THR A N 1
ATOM 687 C CA . THR A 1 89 ? 29.030 -9.179 -2.410 1.00 44.88 89 THR A CA 1
ATOM 688 C C . THR A 1 89 ? 29.127 -7.713 -1.991 1.00 44.88 89 THR A C 1
ATOM 690 O O . THR A 1 89 ? 28.932 -6.794 -2.778 1.00 44.88 89 THR A O 1
ATOM 693 N N . GLY A 1 90 ? 29.508 -7.479 -0.736 1.00 50.03 90 GLY A N 1
ATOM 694 C CA . GLY A 1 90 ? 30.038 -6.184 -0.315 1.00 50.03 90 GLY A CA 1
ATOM 695 C C . GLY A 1 90 ? 31.456 -5.974 -0.858 1.00 50.03 90 GLY A C 1
ATOM 696 O O . GLY A 1 90 ? 32.422 -6.422 -0.242 1.00 50.03 90 GLY A O 1
ATOM 697 N N . ALA A 1 91 ? 31.606 -5.282 -1.991 1.00 38.00 91 ALA A N 1
ATOM 698 C CA . ALA A 1 91 ? 32.905 -4.783 -2.444 1.00 38.00 91 ALA A CA 1
ATOM 699 C C . ALA A 1 91 ? 32.795 -3.430 -3.171 1.00 38.00 91 ALA A C 1
ATOM 701 O O . ALA A 1 91 ? 32.378 -3.337 -4.318 1.00 38.00 91 ALA A O 1
ATOM 702 N N . SER A 1 92 ? 33.227 -2.402 -2.438 1.00 50.06 92 SER A N 1
ATOM 703 C CA . SER A 1 92 ? 33.725 -1.082 -2.846 1.00 50.06 92 SER A CA 1
ATOM 704 C C . SER A 1 92 ? 34.068 -0.891 -4.335 1.00 50.06 92 SER A C 1
ATOM 706 O O . SER A 1 92 ? 34.989 -1.528 -4.850 1.00 50.06 92 SER A O 1
ATOM 708 N N . ALA A 1 93 ? 33.433 0.095 -4.977 1.00 37.25 93 ALA A N 1
ATOM 709 C CA . ALA A 1 93 ? 33.965 0.753 -6.168 1.00 37.25 93 ALA A CA 1
ATOM 710 C C . ALA A 1 93 ? 33.650 2.258 -6.142 1.00 37.25 93 ALA A C 1
ATOM 712 O O . ALA A 1 93 ? 32.515 2.693 -5.968 1.00 37.25 93 ALA A O 1
ATOM 713 N N . THR A 1 94 ? 34.711 3.046 -6.277 1.00 39.56 94 THR A N 1
ATOM 714 C CA . THR A 1 94 ? 34.754 4.508 -6.288 1.00 39.56 94 THR A CA 1
ATOM 715 C C . THR A 1 94 ? 34.047 5.101 -7.505 1.00 39.56 94 THR A C 1
ATOM 717 O O . THR A 1 94 ? 34.300 4.684 -8.633 1.00 39.56 94 THR A O 1
ATOM 720 N N . ALA A 1 95 ? 33.229 6.126 -7.261 1.00 45.94 95 ALA A N 1
ATOM 721 C CA . ALA A 1 95 ? 32.538 6.922 -8.266 1.00 45.94 95 ALA A CA 1
ATOM 722 C C . ALA A 1 95 ? 33.506 7.638 -9.220 1.00 45.94 95 ALA A C 1
ATOM 724 O O . ALA A 1 95 ? 34.371 8.388 -8.765 1.00 45.94 95 ALA A O 1
ATOM 725 N N . SER A 1 96 ? 33.317 7.445 -10.526 1.00 43.00 96 SER A N 1
ATOM 726 C CA . SER A 1 96 ? 33.449 8.451 -11.594 1.00 43.00 96 SER A CA 1
ATOM 727 C C . SER A 1 96 ? 33.015 7.807 -12.916 1.00 43.00 96 SER A C 1
ATOM 729 O O . SER A 1 96 ? 33.528 6.754 -13.276 1.00 43.00 96 SER A O 1
ATOM 731 N N . ASP A 1 97 ? 32.087 8.467 -13.608 1.00 44.41 97 ASP A N 1
ATOM 732 C CA . ASP A 1 97 ? 31.581 8.174 -14.957 1.00 44.41 97 ASP A CA 1
ATOM 733 C C . ASP A 1 97 ? 30.781 6.877 -15.159 1.00 44.41 97 ASP A C 1
ATOM 735 O O . ASP A 1 97 ? 31.297 5.851 -15.603 1.00 44.41 97 ASP A O 1
ATOM 739 N N . LEU A 1 98 ? 29.459 6.981 -14.977 1.00 37.94 98 LEU A N 1
ATOM 740 C CA . LEU A 1 98 ? 28.503 6.136 -15.692 1.00 37.94 98 LEU A CA 1
ATOM 741 C C . LEU A 1 98 ? 27.443 6.993 -16.403 1.00 37.94 98 LEU A C 1
ATOM 743 O O . LEU A 1 98 ? 27.023 8.025 -15.872 1.00 37.94 98 LEU A O 1
ATOM 747 N N . PRO A 1 99 ? 27.037 6.591 -17.622 1.00 39.41 99 PRO A N 1
ATOM 748 C CA . PRO A 1 99 ? 25.963 7.234 -18.364 1.00 39.41 99 PRO A CA 1
ATOM 749 C C . PRO A 1 99 ? 24.636 7.041 -17.628 1.00 39.41 99 PRO A C 1
ATOM 751 O O . PRO A 1 99 ? 24.464 6.061 -16.909 1.00 39.41 99 PRO A O 1
ATOM 754 N N . ILE A 1 100 ? 23.699 7.966 -17.850 1.00 44.56 100 ILE A N 1
ATOM 755 C CA . ILE A 1 100 ? 22.296 7.850 -17.440 1.00 44.56 100 ILE A CA 1
ATOM 756 C C . ILE A 1 100 ? 21.764 6.532 -18.015 1.00 44.56 100 ILE A C 1
ATOM 758 O O . ILE A 1 100 ? 21.462 6.437 -19.204 1.00 44.56 100 ILE A O 1
ATOM 762 N N . SER A 1 101 ? 21.746 5.489 -17.193 1.00 40.62 101 SER A N 1
ATOM 763 C CA . SER A 1 101 ? 21.038 4.253 -17.469 1.00 40.62 101 SER A CA 1
ATOM 764 C C . SER A 1 101 ? 19.567 4.545 -17.230 1.00 40.62 101 SER A C 1
ATOM 766 O O . SER A 1 101 ? 19.182 4.799 -16.091 1.00 40.62 101 SER A O 1
ATOM 768 N N . ASP A 1 102 ? 18.776 4.553 -18.303 1.00 38.78 102 ASP A N 1
ATOM 769 C CA . ASP A 1 102 ? 17.319 4.491 -18.209 1.00 38.78 102 ASP A CA 1
ATOM 770 C C . ASP A 1 102 ? 16.938 3.365 -17.241 1.00 38.78 102 ASP A C 1
ATOM 772 O O . ASP A 1 102 ? 17.306 2.199 -17.424 1.00 38.78 102 ASP A O 1
ATOM 776 N N . SER A 1 103 ? 16.267 3.762 -16.168 1.00 41.31 103 SER A N 1
ATOM 777 C CA . SER A 1 103 ? 15.828 2.903 -15.084 1.00 41.31 103 SER A CA 1
ATOM 778 C C . SER A 1 103 ? 14.797 1.874 -15.561 1.00 41.31 103 SER A C 1
ATOM 780 O O . SER A 1 103 ? 13.899 2.181 -16.341 1.00 41.31 103 SER A O 1
ATOM 782 N N . SER A 1 104 ? 14.978 0.656 -15.042 1.00 48.72 104 SER A N 1
ATOM 783 C CA . SER A 1 104 ? 14.012 -0.436 -14.858 1.00 48.72 104 SER A CA 1
ATOM 784 C C . SER A 1 104 ? 13.268 -1.006 -16.082 1.00 48.72 104 SER A C 1
ATOM 786 O O . SER A 1 104 ? 12.088 -0.772 -16.315 1.00 48.72 104 SER A O 1
ATOM 788 N N . ASN A 1 105 ? 13.887 -2.022 -16.700 1.00 53.56 105 ASN A N 1
ATOM 789 C CA . ASN A 1 105 ? 13.168 -3.186 -17.262 1.00 53.56 105 ASN A CA 1
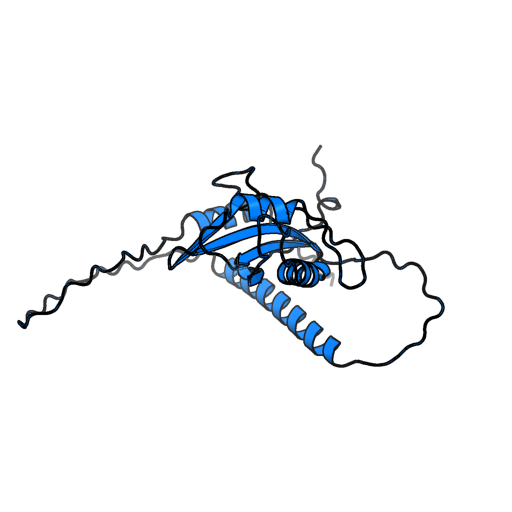ATOM 790 C C . ASN A 1 105 ? 12.571 -4.080 -16.138 1.00 53.56 105 ASN A C 1
ATOM 792 O O . ASN A 1 105 ? 12.611 -5.310 -16.227 1.00 53.56 105 ASN A O 1
ATOM 796 N N . GLY A 1 106 ? 12.097 -3.477 -15.045 1.00 67.56 106 GLY A N 1
ATOM 797 C CA . GLY A 1 106 ? 11.524 -4.180 -13.901 1.00 67.56 106 GLY A CA 1
ATOM 798 C C . GLY A 1 106 ? 10.161 -4.751 -14.273 1.00 67.56 106 GLY A C 1
ATOM 799 O O . GLY A 1 106 ? 9.371 -4.109 -14.969 1.00 67.56 106 GLY A O 1
ATOM 800 N N . GLN A 1 107 ? 9.880 -5.980 -13.849 1.00 87.94 107 GLN A N 1
ATOM 801 C CA . GLN A 1 107 ? 8.582 -6.595 -14.095 1.00 87.94 107 GLN A CA 1
ATOM 802 C C . GLN A 1 107 ? 7.523 -5.846 -13.286 1.00 87.94 107 GLN A C 1
ATOM 804 O O . GLN A 1 107 ? 7.642 -5.716 -12.075 1.00 87.94 107 GLN A O 1
ATOM 809 N N . THR A 1 108 ? 6.478 -5.341 -13.934 1.00 93.00 108 THR A N 1
ATOM 810 C CA . THR A 1 108 ? 5.367 -4.722 -13.208 1.00 93.00 108 THR A CA 1
ATOM 811 C C . THR A 1 108 ? 4.473 -5.805 -12.603 1.00 93.00 108 THR A C 1
ATOM 813 O O . THR A 1 108 ? 4.167 -6.809 -13.251 1.00 93.00 108 THR A O 1
ATOM 816 N N . MET A 1 109 ? 4.025 -5.593 -11.371 1.00 95.25 109 MET A N 1
ATOM 817 C CA . MET A 1 109 ? 3.205 -6.516 -10.595 1.00 95.25 109 MET A CA 1
ATOM 818 C C . MET A 1 109 ? 1.886 -5.846 -10.210 1.00 95.25 109 MET A C 1
ATOM 820 O O . MET A 1 109 ? 1.863 -4.663 -9.882 1.00 95.25 109 MET A O 1
ATOM 824 N N . LEU A 1 110 ? 0.787 -6.596 -10.260 1.00 95.81 110 LEU A N 1
ATOM 825 C CA . LEU A 1 110 ? -0.425 -6.300 -9.505 1.00 95.81 110 LEU A CA 1
ATOM 826 C C . LEU A 1 110 ? -0.258 -6.948 -8.133 1.00 95.81 110 LEU A C 1
ATOM 828 O O . LEU A 1 110 ? -0.203 -8.173 -8.045 1.00 95.81 110 LEU A O 1
ATOM 832 N N . THR A 1 111 ? -0.186 -6.128 -7.095 1.00 96.94 111 THR A N 1
ATOM 833 C CA . THR A 1 111 ? 0.164 -6.537 -5.735 1.00 96.94 111 THR A CA 1
ATOM 834 C C . THR A 1 111 ? -0.966 -6.180 -4.779 1.00 96.94 111 THR A C 1
ATOM 836 O O . THR A 1 111 ? -1.635 -5.153 -4.941 1.00 96.94 111 THR A O 1
ATOM 839 N N . PHE A 1 112 ? -1.172 -7.027 -3.772 1.00 97.38 112 PHE A N 1
ATOM 840 C CA . PHE A 1 112 ? -2.099 -6.777 -2.674 1.00 97.38 112 PHE A CA 1
ATOM 841 C C . PHE A 1 112 ? -1.311 -6.576 -1.381 1.00 97.38 112 PHE A C 1
ATOM 843 O O . PHE A 1 112 ? -0.566 -7.459 -0.961 1.00 97.38 112 PHE A O 1
ATOM 850 N N . LEU A 1 113 ? -1.487 -5.410 -0.765 1.00 98.38 113 LEU A N 1
ATOM 851 C CA . LEU A 1 113 ? -0.867 -5.041 0.502 1.00 98.38 113 LEU A CA 1
ATOM 852 C C . LEU A 1 113 ? -1.887 -5.199 1.622 1.00 98.38 113 LEU A C 1
ATOM 854 O O . LEU A 1 113 ? -3.003 -4.687 1.526 1.00 98.38 113 LEU A O 1
ATOM 858 N N . GLU A 1 114 ? -1.504 -5.887 2.684 1.00 98.00 114 GLU A N 1
ATOM 859 C CA . GLU A 1 114 ? -2.295 -6.078 3.888 1.00 98.00 114 GLU A CA 1
ATOM 860 C C . GLU A 1 114 ? -1.708 -5.255 5.027 1.00 98.00 114 GLU A C 1
ATOM 862 O O . GLU A 1 114 ? -0.606 -5.518 5.494 1.00 98.00 114 GLU A O 1
ATOM 867 N N . ILE A 1 115 ? -2.454 -4.265 5.499 1.00 97.81 115 ILE A N 1
ATOM 868 C CA . ILE A 1 115 ? -1.960 -3.297 6.476 1.00 97.81 115 ILE A CA 1
ATOM 869 C C . ILE A 1 115 ? -2.745 -3.455 7.771 1.00 97.81 115 ILE A C 1
ATOM 871 O O . ILE A 1 115 ? -3.984 -3.376 7.792 1.00 97.81 115 ILE A O 1
ATOM 875 N N . LYS A 1 116 ? -2.015 -3.676 8.864 1.00 95.75 116 LYS A N 1
ATOM 876 C CA . LYS A 1 116 ? -2.571 -3.800 10.213 1.00 95.75 116 LYS A CA 1
ATOM 877 C C . LYS A 1 116 ? -2.301 -2.506 10.988 1.00 95.75 116 LYS A C 1
ATOM 879 O O . LYS A 1 116 ? -1.139 -2.137 11.117 1.00 95.75 116 LYS A O 1
ATOM 884 N N . PRO A 1 117 ? -3.323 -1.804 11.505 1.00 93.38 117 PRO A N 1
ATOM 885 C CA . PRO A 1 117 ? -3.114 -0.632 12.355 1.00 93.38 117 PRO A CA 1
ATOM 886 C C . PRO A 1 117 ? -2.732 -1.048 13.785 1.00 93.38 117 PRO A C 1
ATOM 888 O O . PRO A 1 117 ? -3.058 -2.156 14.215 1.00 93.38 117 PRO A O 1
ATOM 891 N N . TYR A 1 118 ? -2.121 -0.140 14.551 1.00 90.00 118 TYR A N 1
ATOM 892 C CA . TYR A 1 118 ? -1.913 -0.343 15.993 1.00 90.00 118 TYR A CA 1
ATOM 893 C C . TYR A 1 118 ? -3.226 -0.336 16.785 1.00 90.00 118 TYR A C 1
ATOM 895 O O . TYR A 1 118 ? -3.408 -1.123 17.717 1.00 90.00 118 TYR A O 1
ATOM 903 N N . GLU A 1 119 ? -4.152 0.549 16.416 1.00 86.19 119 GLU A N 1
ATOM 904 C CA . GLU A 1 119 ? -5.369 0.788 17.183 1.00 86.19 119 GLU A CA 1
ATOM 905 C C . GLU A 1 119 ? -6.569 -0.022 16.681 1.00 86.19 119 GLU A C 1
ATOM 907 O O . GLU A 1 119 ? -6.969 0.031 15.514 1.00 86.19 119 GLU A O 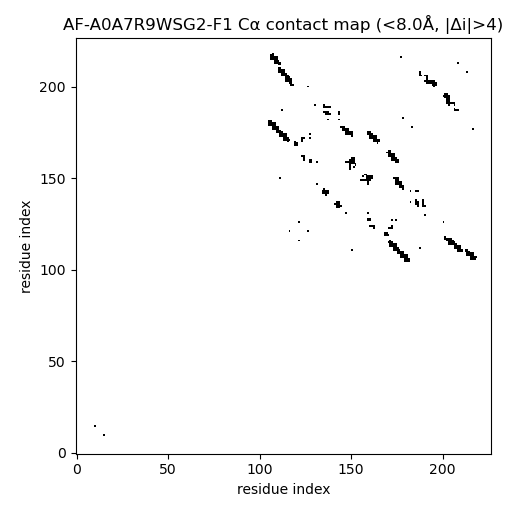1
ATOM 912 N N . ALA A 1 120 ? -7.227 -0.715 17.612 1.00 81.00 120 ALA A N 1
ATOM 913 C CA . ALA A 1 120 ? -8.546 -1.281 17.371 1.00 81.00 120 ALA A CA 1
ATOM 914 C C . ALA A 1 120 ? -9.612 -0.168 17.408 1.00 81.00 120 ALA A C 1
ATOM 916 O O . ALA A 1 120 ? -9.713 0.570 18.384 1.00 81.00 120 ALA A O 1
ATOM 917 N N . GLY A 1 121 ? -10.449 -0.077 16.369 1.00 81.44 121 GLY A N 1
ATOM 918 C CA . GLY A 1 121 ? -11.539 0.912 16.282 1.00 81.44 121 GLY A CA 1
ATOM 919 C C . GLY A 1 121 ? -11.245 2.132 15.404 1.00 81.44 121 GLY A C 1
ATOM 920 O O . GLY A 1 121 ? -12.095 3.014 15.276 1.00 81.44 121 GLY A O 1
ATOM 921 N N . LEU A 1 122 ? -10.079 2.155 14.760 1.00 87.94 122 LEU A N 1
ATOM 922 C CA . LEU A 1 122 ? -9.708 3.145 13.762 1.00 87.94 122 LEU A CA 1
ATOM 923 C C . LEU A 1 122 ? -10.689 3.164 12.574 1.00 87.94 122 LEU A C 1
ATOM 925 O O . LEU A 1 122 ? -11.236 2.133 12.167 1.00 87.94 122 LEU A O 1
ATOM 929 N N . ASN A 1 123 ? -10.883 4.332 11.955 1.00 92.12 123 ASN A N 1
ATOM 930 C CA . ASN A 1 123 ? -11.602 4.407 10.685 1.00 92.12 123 ASN A CA 1
ATOM 931 C C . ASN A 1 123 ? -10.711 3.893 9.542 1.00 92.12 123 ASN A C 1
ATOM 933 O O . ASN A 1 123 ? -9.979 4.654 8.912 1.00 92.12 123 ASN A O 1
ATOM 937 N N . MET A 1 124 ? -10.817 2.593 9.276 1.00 93.12 124 MET A N 1
ATOM 938 C CA . MET A 1 124 ? -10.009 1.876 8.286 1.00 93.12 124 MET A CA 1
ATOM 939 C C . MET A 1 124 ? -10.129 2.433 6.864 1.00 93.12 124 MET A C 1
ATOM 941 O O . MET A 1 124 ? -9.142 2.463 6.138 1.00 93.12 124 MET A O 1
ATOM 945 N N . ASN A 1 125 ? -11.307 2.929 6.472 1.00 93.62 125 ASN A N 1
ATOM 946 C CA . ASN A 1 125 ? -11.484 3.529 5.147 1.00 93.62 125 ASN A CA 1
ATOM 947 C C . ASN A 1 125 ? -10.668 4.816 5.011 1.00 93.62 125 ASN A C 1
ATOM 949 O O . ASN A 1 125 ? -9.956 4.981 4.028 1.00 93.62 125 ASN A O 1
ATOM 953 N N . LYS A 1 126 ? -10.700 5.683 6.031 1.00 94.00 126 LYS A N 1
ATOM 954 C CA . LYS A 1 126 ? -9.895 6.911 6.036 1.00 94.00 126 LYS A CA 1
ATOM 955 C C . LYS A 1 126 ? -8.395 6.626 6.048 1.00 94.00 126 LYS A C 1
ATOM 957 O O . LYS A 1 126 ? -7.656 7.339 5.382 1.00 94.00 126 LYS A O 1
ATOM 962 N N . LEU A 1 127 ? -7.955 5.600 6.783 1.00 94.69 127 LEU A N 1
ATOM 963 C CA . LEU A 1 127 ? -6.555 5.170 6.761 1.00 94.69 127 LEU A CA 1
ATOM 964 C C . LEU A 1 127 ? -6.142 4.748 5.349 1.00 94.69 127 LEU A C 1
ATOM 966 O O . LEU A 1 127 ? -5.137 5.226 4.835 1.00 94.69 127 LEU A O 1
ATOM 970 N N . GLY A 1 128 ? -6.932 3.885 4.706 1.00 95.38 128 GLY A N 1
ATOM 971 C CA . GLY A 1 128 ? -6.643 3.445 3.344 1.00 95.38 128 GLY A CA 1
ATOM 972 C C . GLY A 1 128 ? -6.636 4.605 2.346 1.00 95.38 128 GLY A C 1
ATOM 973 O O . GLY A 1 128 ? -5.685 4.739 1.583 1.00 95.38 128 GLY A O 1
ATOM 974 N N . GLU A 1 129 ? -7.634 5.492 2.395 1.00 94.06 129 GLU A N 1
ATOM 975 C CA . GLU A 1 129 ? -7.672 6.707 1.570 1.00 94.06 129 GLU A CA 1
ATOM 976 C C . GLU A 1 129 ? -6.404 7.546 1.755 1.00 94.06 129 GLU A C 1
ATOM 978 O O . GLU A 1 129 ? -5.753 7.899 0.771 1.00 94.06 129 GLU A O 1
ATOM 983 N N . LEU A 1 130 ? -6.003 7.796 3.003 1.00 95.56 130 LEU A N 1
ATOM 984 C CA . LEU A 1 130 ? -4.796 8.549 3.317 1.00 95.56 130 LEU A CA 1
ATOM 985 C C . LEU A 1 130 ? -3.554 7.904 2.687 1.00 95.56 130 LEU A C 1
ATOM 987 O O . LEU A 1 130 ? -2.879 8.560 1.892 1.00 95.56 130 LEU A O 1
ATOM 991 N N . LEU A 1 131 ? -3.310 6.617 2.948 1.00 96.31 131 LEU A N 1
ATOM 992 C CA . LEU A 1 131 ? -2.150 5.890 2.415 1.00 96.31 131 LEU A CA 1
ATOM 993 C C . LEU A 1 131 ? -2.115 5.883 0.878 1.00 96.31 131 LEU A C 1
ATOM 995 O O . LEU A 1 131 ? -1.045 6.005 0.279 1.00 96.31 131 LEU A O 1
ATOM 999 N N . THR A 1 132 ? -3.278 5.810 0.220 1.00 96.81 132 THR A N 1
ATOM 1000 C CA . THR A 1 132 ? -3.345 5.867 -1.251 1.00 96.81 132 THR A CA 1
ATOM 1001 C C . THR A 1 132 ? -3.103 7.258 -1.845 1.00 96.81 132 THR A C 1
ATOM 1003 O O . THR A 1 132 ? -2.810 7.377 -3.035 1.00 96.81 132 THR A O 1
ATOM 1006 N N . THR A 1 133 ? -3.205 8.319 -1.042 1.00 95.75 133 THR A N 1
ATOM 1007 C CA . THR A 1 133 ? -2.960 9.707 -1.481 1.00 95.75 133 THR A CA 1
ATOM 1008 C C . THR A 1 133 ? -1.571 10.226 -1.119 1.00 95.75 133 THR A C 1
ATOM 1010 O O . THR A 1 133 ? -1.161 11.269 -1.632 1.00 95.75 133 THR A O 1
ATOM 1013 N N . MET A 1 134 ? -0.842 9.509 -0.262 1.00 96.06 134 MET A N 1
ATOM 1014 C CA . MET A 1 134 ? 0.519 9.857 0.130 1.00 96.06 134 MET A CA 1
ATOM 1015 C C . MET A 1 134 ? 1.517 9.679 -1.012 1.00 96.06 134 MET A C 1
ATOM 1017 O O . MET A 1 134 ? 1.360 8.837 -1.898 1.00 96.06 134 MET A O 1
ATOM 1021 N N . GLN A 1 135 ? 2.570 10.493 -0.962 1.00 96.12 135 GLN A N 1
ATOM 1022 C CA . GLN A 1 135 ? 3.734 10.328 -1.814 1.00 96.12 135 GLN A CA 1
ATOM 1023 C C . GLN A 1 135 ? 4.766 9.473 -1.085 1.00 96.12 135 GLN A C 1
ATOM 1025 O O . GLN A 1 135 ? 5.263 9.861 -0.029 1.00 96.12 135 GLN A O 1
ATOM 1030 N N . TRP A 1 136 ? 5.087 8.334 -1.684 1.00 97.38 136 TRP A N 1
ATOM 1031 C CA . TRP A 1 136 ? 6.060 7.380 -1.171 1.00 97.38 136 TRP A CA 1
ATOM 1032 C C . TRP A 1 136 ? 7.410 7.605 -1.844 1.00 97.38 136 TRP A C 1
ATOM 1034 O O . TRP A 1 136 ? 7.460 8.008 -3.009 1.00 97.38 136 TRP A O 1
ATOM 1044 N N . ASN A 1 137 ? 8.497 7.368 -1.115 1.00 96.44 137 ASN A N 1
ATOM 1045 C CA . ASN A 1 137 ? 9.851 7.503 -1.637 1.00 96.44 137 ASN A CA 1
ATOM 1046 C C . ASN A 1 137 ? 10.681 6.288 -1.231 1.00 96.44 137 ASN A C 1
ATOM 1048 O O . ASN A 1 137 ? 10.532 5.784 -0.122 1.00 96.44 137 ASN A O 1
ATOM 1052 N N . HIS A 1 138 ? 11.561 5.869 -2.127 1.00 94.81 138 HIS A N 1
ATOM 1053 C CA . HIS A 1 138 ? 12.623 4.921 -1.865 1.00 94.81 138 HIS A CA 1
ATOM 1054 C C . HIS A 1 138 ? 13.538 5.451 -0.749 1.00 94.81 138 HIS A C 1
ATOM 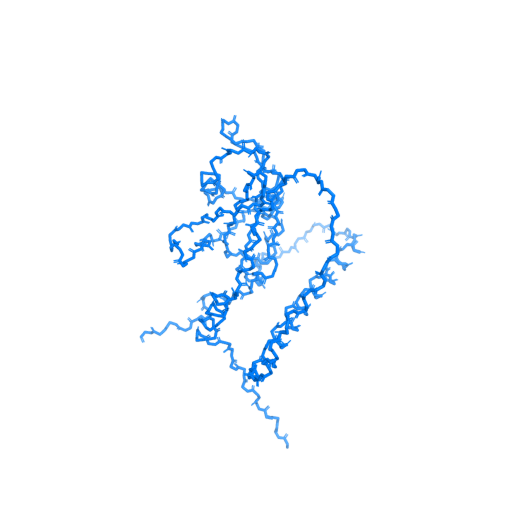1056 O O . HIS A 1 138 ? 13.663 6.674 -0.580 1.00 94.81 138 HIS A O 1
ATOM 1062 N N . PRO A 1 139 ? 14.263 4.568 -0.044 1.00 92.31 139 PRO A N 1
ATOM 1063 C CA . PRO A 1 139 ? 15.252 4.975 0.955 1.00 92.31 139 PRO A CA 1
ATOM 1064 C C . PRO A 1 139 ? 16.353 5.901 0.406 1.00 92.31 139 PRO A C 1
ATOM 1066 O O . PRO A 1 139 ? 16.948 6.680 1.152 1.00 92.31 139 PRO A O 1
ATOM 1069 N N . ASP A 1 140 ? 16.626 5.844 -0.902 1.00 93.38 140 ASP A N 1
ATOM 1070 C CA . ASP A 1 140 ? 17.594 6.705 -1.595 1.00 93.38 140 ASP A CA 1
ATOM 1071 C C . ASP A 1 140 ? 17.030 8.083 -2.010 1.00 93.38 140 ASP A C 1
ATOM 1073 O O . ASP A 1 140 ? 17.772 8.942 -2.500 1.00 93.38 140 ASP A O 1
ATOM 1077 N N . GLY A 1 141 ? 15.737 8.322 -1.771 1.00 90.94 141 GLY A N 1
ATOM 1078 C CA . GLY A 1 141 ? 15.037 9.576 -2.041 1.00 90.94 141 GLY A CA 1
ATOM 1079 C C . GLY A 1 141 ? 14.332 9.660 -3.399 1.00 90.94 141 GLY A C 1
ATOM 1080 O O . GLY A 1 141 ? 13.741 10.704 -3.691 1.00 90.94 141 GLY A O 1
ATOM 1081 N N . GLY A 1 142 ? 14.366 8.614 -4.233 1.00 94.25 142 GLY A N 1
ATOM 1082 C CA . GLY A 1 142 ? 13.545 8.545 -5.449 1.00 94.25 142 GLY A CA 1
ATOM 1083 C C . GLY A 1 142 ? 12.052 8.345 -5.133 1.00 94.25 142 GLY A C 1
ATOM 1084 O O . GLY A 1 142 ? 11.737 7.716 -4.132 1.00 94.25 142 GLY A O 1
ATOM 1085 N N . PRO A 1 143 ? 11.099 8.840 -5.943 1.00 96.19 143 PRO A N 1
ATOM 1086 C CA . PRO A 1 143 ? 9.677 8.600 -5.698 1.00 96.19 143 PRO A CA 1
ATOM 1087 C C . PRO A 1 143 ? 9.261 7.171 -6.081 1.00 96.19 143 PRO A C 1
ATOM 1089 O O . PRO A 1 143 ? 9.615 6.693 -7.156 1.00 96.19 143 PRO A O 1
ATOM 1092 N N . ILE A 1 144 ? 8.420 6.545 -5.255 1.00 96.00 144 ILE A N 1
ATOM 1093 C CA . ILE A 1 144 ? 7.741 5.282 -5.570 1.00 96.00 144 ILE A CA 1
ATOM 1094 C C . ILE A 1 144 ? 6.373 5.612 -6.177 1.00 96.00 144 ILE A C 1
ATOM 1096 O O . ILE A 1 144 ? 5.637 6.470 -5.678 1.00 96.00 144 ILE A O 1
ATOM 1100 N N . HIS A 1 145 ? 6.007 4.941 -7.272 1.00 94.31 145 HIS A N 1
ATOM 1101 C CA . HIS A 1 145 ? 4.808 5.262 -8.054 1.00 94.31 145 HIS A CA 1
ATOM 1102 C C . HIS A 1 145 ? 3.774 4.121 -8.080 1.00 94.31 145 HIS A C 1
ATOM 1104 O O . HIS A 1 145 ? 3.494 3.568 -9.150 1.00 94.31 145 HIS A O 1
ATOM 1110 N N . PRO A 1 146 ? 3.142 3.781 -6.937 1.00 96.12 146 PRO A N 1
ATOM 1111 C CA . PRO A 1 146 ? 2.077 2.792 -6.923 1.00 96.12 146 PRO A CA 1
ATOM 1112 C C . PRO A 1 146 ? 0.853 3.326 -7.667 1.00 96.12 146 PRO A C 1
ATOM 1114 O O . PRO A 1 146 ? 0.352 4.424 -7.411 1.00 96.12 146 PRO A O 1
ATOM 1117 N N . ARG A 1 147 ? 0.317 2.521 -8.581 1.00 96.25 147 ARG A N 1
ATOM 1118 C CA . ARG A 1 147 ? -0.951 2.812 -9.256 1.00 96.25 147 ARG A CA 1
ATOM 1119 C C . ARG A 1 147 ? -2.083 2.075 -8.565 1.00 96.25 147 ARG A C 1
ATOM 1121 O O . ARG A 1 147 ? -2.410 0.949 -8.946 1.00 96.25 147 ARG A O 1
ATOM 1128 N N . TRP A 1 148 ? -2.694 2.725 -7.583 1.00 96.88 148 TRP A N 1
ATOM 1129 C CA . TRP A 1 148 ? -3.802 2.169 -6.808 1.00 96.88 148 TRP A CA 1
ATOM 1130 C C . TRP A 1 148 ? -4.964 1.710 -7.696 1.00 96.88 148 TRP A C 1
ATOM 1132 O O . TRP A 1 148 ? -5.360 2.389 -8.647 1.00 96.88 148 TRP A O 1
ATOM 1142 N N . GLN A 1 149 ? -5.470 0.519 -7.398 1.00 95.44 149 GLN A N 1
ATOM 1143 C CA . GLN A 1 149 ? -6.584 -0.139 -8.067 1.00 95.44 149 GLN A CA 1
ATOM 1144 C C . GLN A 1 149 ? -7.694 -0.421 -7.049 1.00 95.44 149 GLN A C 1
ATOM 1146 O O . GLN A 1 149 ? -7.411 -0.546 -5.858 1.00 95.44 149 GLN A O 1
ATOM 1151 N N . PRO A 1 150 ? -8.953 -0.570 -7.497 1.00 93.50 150 PRO A N 1
ATOM 1152 C CA . PRO A 1 150 ? -10.019 -1.012 -6.611 1.00 93.50 150 PRO A CA 1
ATOM 1153 C C . PRO A 1 150 ? -9.684 -2.374 -5.995 1.00 93.50 150 PRO A C 1
ATOM 1155 O O . PRO A 1 150 ? -9.395 -3.319 -6.735 1.00 93.50 150 PRO A O 1
ATOM 1158 N N . ALA A 1 151 ? -9.718 -2.465 -4.665 1.00 86.56 151 ALA A N 1
ATOM 1159 C CA . ALA A 1 151 ? -9.312 -3.663 -3.928 1.00 86.56 151 ALA A CA 1
ATOM 1160 C C . ALA A 1 151 ? -10.323 -4.808 -4.084 1.00 86.56 151 ALA A C 1
ATOM 1162 O O . ALA A 1 151 ? -9.933 -5.968 -4.181 1.00 86.56 151 ALA A O 1
ATOM 1163 N N . ASN A 1 152 ? -11.614 -4.479 -4.194 1.00 85.75 152 ASN A N 1
ATOM 1164 C CA . ASN A 1 152 ? -12.688 -5.446 -4.397 1.00 85.75 152 ASN A CA 1
ATOM 1165 C C . ASN A 1 152 ? -13.626 -4.988 -5.522 1.00 85.75 152 ASN A C 1
ATOM 1167 O O . ASN A 1 152 ? -14.667 -4.377 -5.286 1.00 85.75 152 ASN A O 1
ATOM 1171 N N . ARG A 1 153 ? -13.254 -5.300 -6.770 1.00 75.38 153 ARG A N 1
ATOM 1172 C CA . ARG A 1 153 ? -14.010 -4.876 -7.963 1.00 75.38 153 ARG A CA 1
ATOM 1173 C C . ARG A 1 153 ? -15.434 -5.427 -8.038 1.00 75.38 153 ARG A C 1
ATOM 1175 O O . ARG A 1 153 ? -16.252 -4.859 -8.755 1.00 75.38 153 ARG A O 1
ATOM 1182 N N . GLU A 1 154 ? -15.712 -6.532 -7.354 1.00 79.12 154 GLU A N 1
ATOM 1183 C CA . GLU A 1 154 ? -17.018 -7.190 -7.398 1.00 79.12 154 GLU A CA 1
ATOM 1184 C C . GLU A 1 154 ? -18.029 -6.515 -6.473 1.00 79.12 154 GLU A C 1
ATOM 1186 O O . GLU A 1 154 ? -19.183 -6.330 -6.855 1.00 79.12 154 GLU A O 1
ATOM 1191 N N . GLN A 1 155 ? -17.601 -6.143 -5.264 1.00 80.88 155 GLN A N 1
ATOM 1192 C CA . GLN A 1 155 ? -18.474 -5.501 -4.281 1.00 80.88 155 GLN A CA 1
ATOM 1193 C C . GLN A 1 155 ? -18.554 -3.990 -4.484 1.00 80.88 155 GLN A C 1
ATOM 1195 O O . GLN A 1 155 ? -19.648 -3.429 -4.424 1.00 80.88 155 GLN A O 1
ATOM 1200 N N . ASP A 1 156 ? -17.415 -3.342 -4.740 1.00 85.12 156 ASP A N 1
ATOM 1201 C CA . ASP A 1 156 ? -17.348 -1.910 -5.009 1.00 85.12 156 ASP A CA 1
ATOM 1202 C C . ASP A 1 156 ? -16.243 -1.600 -6.039 1.00 85.12 156 ASP A C 1
ATOM 1204 O O . ASP A 1 156 ? -15.061 -1.507 -5.693 1.00 85.12 156 ASP A O 1
ATOM 1208 N N . PRO A 1 157 ? -16.604 -1.385 -7.318 1.00 84.31 157 PRO A N 1
ATOM 1209 C CA . PRO A 1 157 ? -15.638 -1.141 -8.386 1.00 84.31 157 PRO A CA 1
ATOM 1210 C C . PRO A 1 157 ? -14.883 0.186 -8.247 1.00 84.31 157 PRO A C 1
ATOM 1212 O O . PRO A 1 157 ? -13.967 0.439 -9.033 1.00 84.31 157 PRO A O 1
ATOM 1215 N N . HIS A 1 158 ? -15.253 1.039 -7.292 1.00 86.38 158 HIS A N 1
ATOM 1216 C CA . HIS A 1 158 ? -14.603 2.321 -7.044 1.00 86.38 158 HIS A CA 1
ATOM 1217 C C . HIS A 1 158 ? -13.842 2.364 -5.719 1.00 86.38 158 HIS A C 1
ATOM 1219 O O . HIS A 1 158 ? -13.009 3.256 -5.548 1.00 86.38 158 HIS A O 1
ATOM 1225 N N . SER A 1 159 ? -14.069 1.412 -4.809 1.00 90.94 159 SER A N 1
ATOM 1226 C CA . SER A 1 159 ? -13.359 1.395 -3.533 1.00 90.94 159 SER A CA 1
ATOM 1227 C C . SER A 1 159 ? -11.926 0.898 -3.696 1.00 90.94 159 SER A C 1
ATOM 1229 O O . SER A 1 159 ? -11.676 -0.257 -4.049 1.00 90.94 159 SER A O 1
ATOM 1231 N N . LEU A 1 160 ? -10.969 1.768 -3.375 1.00 94.25 160 LEU A N 1
ATOM 1232 C CA . LEU A 1 160 ? -9.547 1.422 -3.277 1.00 94.25 160 LEU A CA 1
ATOM 1233 C C . LEU A 1 160 ? -9.218 0.622 -2.010 1.00 94.25 160 LEU A C 1
ATOM 1235 O O . LEU A 1 160 ? -8.137 0.048 -1.918 1.00 94.25 160 LEU A O 1
ATOM 1239 N N . VAL A 1 161 ? -10.138 0.589 -1.043 1.00 95.75 161 VAL A N 1
ATOM 1240 C CA . VAL A 1 161 ? -9.914 0.022 0.285 1.00 95.75 161 VAL A CA 1
ATOM 1241 C C . VAL A 1 161 ? -10.871 -1.138 0.514 1.00 95.75 161 VAL A C 1
ATOM 1243 O O . VAL A 1 161 ? -12.091 -0.987 0.418 1.00 95.75 161 VAL A O 1
ATOM 1246 N N . GLU A 1 162 ? -10.324 -2.298 0.857 1.00 95.81 162 GLU A N 1
ATOM 1247 C CA . GLU A 1 162 ? -11.095 -3.423 1.374 1.00 95.81 162 GLU A CA 1
ATOM 1248 C C . GLU A 1 162 ? -10.779 -3.608 2.861 1.00 95.81 162 GLU A C 1
ATOM 1250 O O . GLU A 1 162 ? -9.623 -3.755 3.247 1.00 95.81 162 GLU A O 1
ATOM 1255 N N . VAL A 1 163 ? -11.802 -3.602 3.718 1.00 95.19 163 VAL A N 1
ATOM 1256 C CA . VAL A 1 163 ? -11.633 -3.840 5.158 1.00 95.19 163 VAL A CA 1
ATOM 1257 C C . VAL A 1 163 ? -11.898 -5.312 5.455 1.00 95.19 163 VAL A C 1
ATOM 1259 O O . VAL A 1 163 ? -13.018 -5.795 5.284 1.00 95.19 163 VAL A O 1
ATOM 1262 N N . VAL A 1 164 ? -10.877 -6.022 5.933 1.00 94.75 164 VAL A N 1
ATOM 1263 C CA . VAL A 1 164 ? -10.933 -7.465 6.193 1.00 94.75 164 VAL A CA 1
ATOM 1264 C C . VAL A 1 164 ? -10.868 -7.724 7.704 1.00 94.75 164 VAL A C 1
ATOM 1266 O O . VAL A 1 164 ? -9.855 -7.408 8.333 1.00 94.75 164 VAL A O 1
ATOM 1269 N N . PRO A 1 165 ? -11.906 -8.316 8.324 1.00 93.56 165 PRO A N 1
ATOM 1270 C CA . PRO A 1 165 ? -11.859 -8.679 9.737 1.00 93.56 165 PRO A CA 1
ATOM 1271 C C . PRO A 1 165 ? -10.888 -9.845 9.963 1.00 93.56 165 PRO A C 1
ATOM 1273 O O . PRO A 1 165 ? -10.950 -10.852 9.259 1.00 93.56 165 PRO A O 1
ATOM 1276 N N . ILE A 1 166 ? -10.020 -9.733 10.973 1.00 91.12 166 ILE A N 1
ATOM 1277 C CA . ILE A 1 166 ? -9.022 -10.768 11.326 1.00 91.12 166 ILE A CA 1
ATOM 1278 C C . ILE A 1 166 ? -9.282 -11.433 12.685 1.00 91.12 166 ILE A C 1
ATOM 1280 O O . ILE A 1 166 ? -8.571 -12.354 13.075 1.00 91.12 166 ILE A O 1
ATOM 1284 N N . GLY A 1 167 ? -10.337 -11.008 13.386 1.00 87.94 167 GLY A N 1
ATOM 1285 C CA . GLY A 1 167 ? -10.778 -11.580 14.659 1.00 87.94 167 GLY A CA 1
ATOM 1286 C C . GLY A 1 167 ? -10.628 -10.612 15.830 1.00 87.94 167 GLY A C 1
ATOM 1287 O O . GLY A 1 167 ? -9.991 -9.572 15.720 1.00 87.94 167 GLY A O 1
ATOM 1288 N N . PHE A 1 168 ? -11.267 -10.936 16.959 1.00 85.88 168 PHE A N 1
ATOM 1289 C CA . PHE A 1 168 ? -11.213 -10.147 18.203 1.00 85.88 168 PHE A CA 1
ATOM 1290 C C . PHE A 1 168 ? -11.588 -8.658 18.052 1.00 85.88 168 PHE A C 1
ATOM 1292 O O . PHE A 1 168 ? -11.129 -7.818 18.817 1.00 85.88 168 PHE A O 1
ATOM 1299 N N . GLY A 1 169 ? -12.435 -8.327 17.070 1.00 83.62 169 GLY A N 1
ATOM 1300 C CA . GLY A 1 169 ? -12.822 -6.941 16.774 1.00 83.62 169 GLY A CA 1
ATOM 1301 C C . GLY A 1 169 ? -11.759 -6.133 16.023 1.00 83.62 169 GLY A C 1
ATOM 1302 O O . GLY A 1 169 ? -11.960 -4.944 15.793 1.00 83.62 169 GLY A O 1
ATOM 1303 N N . ILE A 1 170 ? -10.658 -6.766 15.614 1.00 86.31 170 ILE A N 1
ATOM 1304 C CA . ILE A 1 170 ? -9.585 -6.156 14.833 1.00 86.31 170 ILE A CA 1
ATOM 1305 C C . ILE A 1 170 ? -9.835 -6.433 13.348 1.00 86.31 170 ILE A C 1
ATOM 1307 O O . ILE A 1 170 ? -10.280 -7.517 12.951 1.00 86.31 170 ILE A O 1
ATOM 1311 N N . SER A 1 171 ? -9.548 -5.432 12.523 1.00 94.44 171 SER A N 1
ATOM 1312 C CA . SER A 1 171 ? -9.563 -5.532 11.065 1.00 94.44 171 SER A CA 1
ATOM 1313 C C . SER A 1 171 ? -8.217 -5.089 10.509 1.00 94.44 171 SER A C 1
ATOM 1315 O O . SER A 1 171 ? -7.518 -4.300 11.140 1.00 94.44 171 SER A O 1
ATOM 1317 N N . LYS A 1 172 ? -7.877 -5.582 9.324 1.00 95.88 172 LYS A N 1
ATOM 1318 C CA . LYS A 1 172 ? -6.805 -5.057 8.472 1.00 95.88 172 LYS A CA 1
ATOM 1319 C C . LYS A 1 172 ? -7.429 -4.363 7.265 1.00 95.88 172 LYS A C 1
ATOM 1321 O O . LYS A 1 172 ? -8.573 -4.671 6.915 1.00 95.88 172 LYS A O 1
ATOM 1326 N N . ILE A 1 173 ? -6.706 -3.447 6.632 1.00 96.75 173 ILE A N 1
ATOM 1327 C CA . ILE A 1 173 ? -7.058 -3.019 5.273 1.00 96.75 173 ILE A CA 1
ATOM 1328 C C . ILE A 1 173 ? -6.263 -3.831 4.265 1.00 96.75 173 ILE A C 1
ATOM 1330 O O . ILE A 1 173 ? -5.120 -4.206 4.515 1.00 96.75 173 ILE A O 1
ATOM 1334 N N . ARG A 1 174 ? -6.881 -4.084 3.120 1.00 97.44 174 ARG A N 1
ATOM 1335 C CA . ARG A 1 174 ? -6.236 -4.613 1.934 1.00 97.44 174 ARG A CA 1
ATOM 1336 C C . ARG A 1 174 ? -6.297 -3.550 0.844 1.00 97.44 174 ARG A C 1
ATOM 1338 O O . ARG A 1 174 ? -7.380 -3.068 0.505 1.00 97.44 174 ARG A O 1
ATOM 1345 N N . LEU A 1 175 ? -5.132 -3.172 0.333 1.00 98.00 175 LEU A N 1
ATOM 1346 C CA . LEU A 1 175 ? -4.968 -2.237 -0.778 1.00 98.00 175 LEU A CA 1
ATOM 1347 C C . LEU A 1 175 ? -4.432 -2.992 -1.990 1.00 98.00 175 LEU A C 1
ATOM 1349 O O . LEU A 1 175 ? -3.642 -3.921 -1.849 1.00 98.00 175 LEU A O 1
ATOM 1353 N N . CYS A 1 176 ? -4.849 -2.584 -3.184 1.00 97.50 176 CYS A N 1
ATOM 1354 C CA . CYS A 1 176 ? -4.379 -3.163 -4.436 1.00 97.50 176 CYS A CA 1
ATOM 1355 C C . CYS A 1 176 ? -3.647 -2.094 -5.248 1.00 97.50 176 CYS A C 1
ATOM 1357 O O . CYS A 1 176 ? -4.164 -0.989 -5.427 1.00 97.50 176 CYS A O 1
ATOM 1359 N N . CYS A 1 177 ? -2.460 -2.400 -5.762 1.00 97.38 177 CYS A N 1
ATOM 1360 C CA . CYS A 1 177 ? -1.717 -1.485 -6.622 1.00 97.38 177 CYS A CA 1
ATOM 1361 C C . CYS A 1 177 ? -1.013 -2.215 -7.763 1.00 97.38 177 CYS A C 1
ATOM 1363 O O . CYS A 1 177 ? -0.748 -3.412 -7.702 1.00 97.38 177 CYS A O 1
ATOM 1365 N N . ILE A 1 178 ? -0.730 -1.466 -8.826 1.00 96.25 178 ILE A N 1
ATOM 1366 C CA . ILE A 1 178 ? 0.204 -1.873 -9.871 1.00 96.25 178 ILE A CA 1
ATOM 1367 C C . ILE A 1 178 ? 1.517 -1.128 -9.628 1.00 96.25 178 ILE A C 1
ATOM 1369 O O . ILE A 1 178 ? 1.501 0.105 -9.585 1.00 96.25 178 ILE A O 1
ATOM 1373 N N . ILE A 1 179 ? 2.621 -1.851 -9.468 1.00 95.94 179 ILE A N 1
ATOM 1374 C CA . ILE A 1 179 ? 3.924 -1.297 -9.071 1.00 95.94 179 ILE A CA 1
ATOM 1375 C C . ILE A 1 179 ? 5.080 -2.111 -9.678 1.00 95.94 179 ILE A C 1
ATOM 1377 O O . ILE A 1 179 ? 4.880 -3.262 -10.073 1.00 95.94 179 ILE A O 1
ATOM 1381 N N . GLY A 1 180 ? 6.270 -1.519 -9.826 1.00 94.88 180 GLY A N 1
ATOM 1382 C CA . GLY A 1 180 ? 7.468 -2.261 -10.220 1.00 94.88 180 GLY A CA 1
ATOM 1383 C C . GLY A 1 180 ? 7.823 -3.315 -9.171 1.00 94.88 180 GLY A C 1
ATOM 1384 O O . GLY A 1 180 ? 7.686 -3.057 -7.981 1.00 94.88 180 GLY A O 1
ATOM 1385 N N . SER A 1 181 ? 8.267 -4.502 -9.598 1.00 94.31 181 SER A N 1
ATOM 1386 C CA . SER A 1 181 ? 8.675 -5.584 -8.688 1.00 94.31 181 SER A CA 1
ATOM 1387 C C . SER A 1 181 ? 9.715 -5.135 -7.670 1.00 94.31 181 SER A C 1
ATOM 1389 O O . SER A 1 181 ? 9.676 -5.569 -6.525 1.00 94.31 181 SER A O 1
ATOM 1391 N N . ASP A 1 182 ? 10.619 -4.264 -8.108 1.00 93.56 182 ASP A N 1
ATOM 1392 C CA . ASP A 1 182 ? 11.750 -3.792 -7.319 1.00 93.56 182 ASP A CA 1
ATOM 1393 C C . ASP A 1 182 ? 11.308 -2.746 -6.280 1.00 93.56 182 ASP A C 1
ATOM 1395 O O . ASP A 1 182 ? 11.967 -2.592 -5.260 1.00 93.56 182 ASP A O 1
ATOM 1399 N N . ASP A 1 183 ? 10.150 -2.105 -6.483 1.00 96.44 183 ASP A N 1
ATOM 1400 C CA . ASP A 1 183 ? 9.620 -1.075 -5.584 1.00 96.44 183 ASP A CA 1
ATOM 1401 C C . ASP A 1 183 ? 8.636 -1.648 -4.540 1.00 96.44 183 ASP A C 1
ATOM 1403 O O . ASP A 1 183 ? 8.129 -0.898 -3.708 1.00 96.44 183 ASP A O 1
ATOM 1407 N N . ILE A 1 184 ? 8.296 -2.948 -4.598 1.00 96.81 184 ILE A N 1
ATOM 1408 C CA . ILE A 1 184 ? 7.341 -3.564 -3.655 1.00 96.81 184 ILE A CA 1
ATOM 1409 C C . ILE A 1 184 ? 7.899 -3.514 -2.235 1.00 96.81 184 ILE A C 1
ATOM 1411 O O . ILE A 1 184 ? 7.202 -3.033 -1.346 1.00 96.81 184 ILE A O 1
ATOM 1415 N N . ASP A 1 185 ? 9.133 -3.993 -2.053 1.00 96.56 185 ASP A N 1
ATOM 1416 C CA . ASP A 1 185 ? 9.797 -4.054 -0.748 1.00 96.56 185 ASP A CA 1
ATOM 1417 C C . ASP A 1 185 ? 9.957 -2.627 -0.175 1.00 96.56 185 ASP A C 1
ATOM 1419 O O . ASP A 1 185 ? 9.554 -2.350 0.954 1.00 96.56 185 ASP A O 1
ATOM 1423 N N . ASP A 1 186 ? 10.416 -1.681 -1.000 1.00 97.69 186 ASP A N 1
ATOM 1424 C CA . ASP A 1 186 ? 10.595 -0.284 -0.587 1.00 97.69 186 ASP A CA 1
ATOM 1425 C C . ASP A 1 186 ? 9.266 0.401 -0.233 1.00 97.69 186 ASP A C 1
ATOM 1427 O O . ASP A 1 186 ? 9.206 1.198 0.703 1.00 97.69 186 ASP A O 1
ATOM 1431 N N . LEU A 1 187 ? 8.178 0.101 -0.954 1.00 98.19 187 LEU A N 1
ATOM 1432 C CA . LEU A 1 187 ? 6.853 0.619 -0.611 1.00 98.19 187 LEU A CA 1
ATOM 1433 C C . LEU A 1 187 ? 6.354 0.031 0.709 1.00 98.19 187 LEU A C 1
ATOM 1435 O O . LEU A 1 187 ? 5.747 0.755 1.497 1.00 98.19 187 LEU A O 1
ATOM 1439 N N . THR A 1 188 ? 6.558 -1.268 0.939 1.00 98.06 188 THR A N 1
ATOM 1440 C CA . THR A 1 188 ? 6.134 -1.897 2.192 1.00 98.06 188 THR A CA 1
ATOM 1441 C C . THR A 1 188 ? 6.885 -1.327 3.376 1.00 98.06 188 THR A C 1
ATOM 1443 O O . THR A 1 188 ? 6.231 -0.959 4.346 1.00 98.06 188 THR A O 1
ATOM 1446 N N . ASP A 1 189 ? 8.200 -1.159 3.256 1.00 97.56 189 ASP A N 1
ATOM 1447 C CA . ASP A 1 189 ? 9.038 -0.586 4.307 1.00 97.56 189 ASP A CA 1
ATOM 1448 C C . ASP A 1 189 ? 8.650 0.876 4.562 1.00 97.56 189 ASP A C 1
ATOM 1450 O O . ASP A 1 189 ? 8.427 1.272 5.703 1.00 97.56 189 ASP A O 1
ATOM 1454 N N . ALA A 1 190 ? 8.447 1.669 3.504 1.00 97.62 190 ALA A N 1
ATOM 1455 C CA . ALA A 1 190 ? 8.036 3.064 3.646 1.00 97.62 190 ALA A CA 1
ATOM 1456 C C . ALA A 1 190 ? 6.665 3.220 4.328 1.00 97.62 190 ALA A C 1
ATOM 1458 O O . ALA A 1 190 ? 6.466 4.165 5.093 1.00 97.62 190 ALA A O 1
ATOM 1459 N N . ILE A 1 191 ? 5.712 2.320 4.053 1.00 97.62 191 ILE A N 1
ATOM 1460 C CA . ILE A 1 191 ? 4.420 2.311 4.748 1.00 97.62 191 ILE A CA 1
ATOM 1461 C C . ILE A 1 191 ? 4.605 1.831 6.191 1.00 97.62 191 ILE A C 1
ATOM 1463 O O . ILE A 1 191 ? 4.028 2.443 7.080 1.00 97.62 191 ILE A O 1
ATOM 1467 N N . ASP A 1 192 ? 5.385 0.778 6.438 1.00 96.75 192 ASP A N 1
ATOM 1468 C CA . ASP A 1 192 ? 5.611 0.214 7.778 1.00 96.75 192 ASP A CA 1
ATOM 1469 C C . ASP A 1 192 ? 6.280 1.216 8.732 1.00 96.75 192 ASP A C 1
ATOM 1471 O O . ASP A 1 192 ? 5.898 1.338 9.895 1.00 96.75 192 ASP A O 1
ATOM 1475 N N . GLU A 1 193 ? 7.221 2.005 8.214 1.00 95.69 193 GLU A N 1
ATOM 1476 C CA . GLU A 1 193 ? 7.922 3.064 8.945 1.00 95.69 193 GLU A CA 1
ATOM 1477 C C . GLU A 1 193 ? 7.089 4.349 9.119 1.00 95.69 193 GLU A C 1
ATOM 1479 O O . GLU A 1 193 ? 7.510 5.282 9.809 1.00 95.69 193 GLU A O 1
ATOM 1484 N N . TRP A 1 194 ? 5.903 4.440 8.510 1.00 95.38 194 TRP A N 1
ATOM 1485 C CA . TRP A 1 194 ? 5.061 5.626 8.618 1.00 95.38 194 TRP A CA 1
ATOM 1486 C C . TRP A 1 194 ? 4.445 5.756 10.021 1.00 95.38 194 TRP A C 1
ATOM 1488 O O . TRP A 1 194 ? 3.537 5.019 10.406 1.00 95.38 194 TRP A O 1
ATOM 1498 N N . GLU A 1 195 ? 4.892 6.770 10.768 1.00 91.75 195 GLU A N 1
ATOM 1499 C CA . GLU A 1 195 ? 4.488 7.033 12.162 1.00 91.75 195 GLU A CA 1
ATOM 1500 C C . GLU A 1 195 ? 3.103 7.694 12.321 1.00 91.75 195 GLU A C 1
ATOM 1502 O O . GLU A 1 195 ? 2.681 7.989 13.441 1.00 91.75 195 GLU A O 1
ATOM 1507 N N . GLY A 1 196 ? 2.383 7.951 11.224 1.00 90.25 196 GLY A N 1
ATOM 1508 C CA . GLY A 1 196 ? 1.081 8.615 11.264 1.00 90.25 196 GLY A CA 1
ATOM 1509 C C . GLY A 1 196 ? 1.065 10.046 10.721 1.00 90.25 196 GLY A C 1
ATOM 1510 O O . GLY A 1 196 ? 2.045 10.552 10.174 1.00 90.25 196 GLY A O 1
ATOM 1511 N N . ASP A 1 197 ? -0.087 10.711 10.847 1.00 86.38 197 ASP A N 1
ATOM 1512 C CA . ASP A 1 197 ? -0.268 12.128 10.482 1.00 86.38 197 ASP A CA 1
ATOM 1513 C C . ASP A 1 197 ? -0.162 13.078 11.691 1.00 86.38 197 ASP A C 1
ATOM 1515 O O . ASP A 1 197 ? -0.269 14.293 11.533 1.00 86.38 197 ASP A O 1
ATOM 1519 N N . GLY A 1 198 ? 0.059 12.532 12.893 1.00 78.25 198 GLY A N 1
ATOM 1520 C CA . GLY A 1 198 ? 0.210 13.271 14.150 1.00 78.25 198 GLY A CA 1
ATOM 1521 C C . GLY A 1 198 ? -1.101 13.720 14.809 1.00 78.25 198 GLY A C 1
ATOM 1522 O O . GLY A 1 198 ? -1.080 14.069 15.988 1.00 78.25 198 GLY A O 1
ATOM 1523 N N . ASP A 1 199 ? -2.227 13.669 14.091 1.00 81.19 199 ASP A N 1
ATOM 1524 C CA . ASP A 1 199 ? -3.530 14.160 14.564 1.00 81.19 199 ASP A CA 1
ATOM 1525 C C . ASP A 1 199 ? -4.595 13.055 14.645 1.00 81.19 199 ASP A C 1
ATOM 1527 O O . ASP A 1 199 ? -5.434 13.058 15.550 1.00 81.19 199 ASP A O 1
ATOM 1531 N N . THR A 1 200 ? -4.595 12.129 13.684 1.00 83.12 200 THR A N 1
ATOM 1532 C CA . THR A 1 200 ? -5.684 11.167 13.457 1.00 83.12 200 THR A CA 1
ATOM 1533 C C . THR A 1 200 ? -5.217 9.717 13.526 1.00 83.12 200 THR A C 1
ATOM 1535 O O . THR A 1 200 ? -5.995 8.852 13.930 1.00 83.12 200 THR A O 1
ATOM 1538 N N . PHE A 1 201 ? -3.986 9.439 13.103 1.00 87.50 201 PHE A N 1
ATOM 1539 C CA . PHE A 1 201 ? -3.450 8.087 12.972 1.00 87.50 201 PHE A CA 1
ATOM 1540 C C . PHE A 1 201 ? -2.098 7.970 13.679 1.00 87.50 201 PHE A C 1
ATOM 1542 O O . PHE A 1 201 ? -1.237 8.816 13.469 1.00 87.50 201 PHE A O 1
ATOM 1549 N N . GLU A 1 202 ? -1.898 6.895 14.450 1.00 86.81 202 GLU A N 1
ATOM 1550 C CA . GLU A 1 202 ? -0.621 6.544 15.109 1.00 86.81 202 GLU A CA 1
ATOM 1551 C C . GLU A 1 202 ? 0.262 5.617 14.243 1.00 86.81 202 GLU A C 1
ATOM 1553 O O . GLU A 1 202 ? 1.018 4.791 14.749 1.00 86.81 202 GLU A O 1
ATOM 1558 N N . GLY A 1 203 ? 0.124 5.703 12.918 1.00 88.12 203 GLY A N 1
ATOM 1559 C CA . GLY A 1 203 ? 0.857 4.850 11.985 1.00 88.12 203 GLY A CA 1
ATOM 1560 C C . GLY A 1 203 ? 0.290 3.434 11.853 1.00 88.12 203 GLY A C 1
ATOM 1561 O O . GLY A 1 203 ? -0.892 3.171 12.117 1.00 88.12 203 GLY A O 1
ATOM 1562 N N . VAL A 1 204 ? 1.136 2.515 11.393 1.00 94.00 204 VAL A N 1
ATOM 1563 C CA . VAL A 1 204 ? 0.786 1.116 11.105 1.00 94.00 204 VAL A CA 1
ATOM 1564 C C . VAL A 1 204 ? 1.677 0.147 11.879 1.00 94.00 204 VAL A C 1
ATOM 1566 O O . VAL A 1 204 ? 2.840 0.415 12.144 1.00 94.00 204 VAL A O 1
ATOM 1569 N N . GLN A 1 205 ? 1.103 -0.985 12.281 1.00 95.06 205 GLN A N 1
ATOM 1570 C CA . GLN A 1 205 ? 1.794 -2.024 13.046 1.00 95.06 205 GLN A CA 1
ATOM 1571 C C . GLN A 1 205 ? 2.655 -2.926 12.160 1.00 95.06 205 GLN A C 1
ATOM 1573 O O . GLN A 1 205 ? 3.680 -3.432 12.608 1.00 95.06 205 GLN A O 1
ATOM 1578 N N . SER A 1 206 ? 2.124 -3.268 10.988 1.00 96.62 206 SER A N 1
ATOM 1579 C CA . SER A 1 206 ? 2.787 -4.137 10.019 1.00 96.62 206 SER A CA 1
ATOM 1580 C C . SER A 1 206 ? 2.151 -3.975 8.647 1.00 96.62 206 SER A C 1
ATOM 1582 O O . SER A 1 206 ? 0.929 -3.770 8.545 1.00 96.62 206 SER A O 1
ATOM 1584 N N . VAL A 1 207 ? 2.965 -4.169 7.617 1.00 98.31 207 VAL A N 1
ATOM 1585 C CA . VAL A 1 207 ? 2.537 -4.319 6.227 1.00 98.31 207 VAL A CA 1
ATOM 1586 C C . VAL A 1 207 ? 2.992 -5.682 5.716 1.00 98.31 207 VAL A C 1
ATOM 1588 O O . VAL A 1 207 ? 4.169 -6.015 5.781 1.00 98.31 207 VAL A O 1
ATOM 1591 N N . ASP A 1 208 ? 2.059 -6.477 5.198 1.00 98.12 208 ASP A N 1
ATOM 1592 C CA . ASP A 1 208 ? 2.353 -7.757 4.557 1.00 98.12 208 ASP A CA 1
ATOM 1593 C C . ASP A 1 208 ? 1.987 -7.703 3.070 1.00 98.12 208 ASP A C 1
ATOM 1595 O O . ASP A 1 208 ? 0.985 -7.102 2.678 1.00 98.12 208 ASP A O 1
ATOM 1599 N N . VAL A 1 209 ? 2.761 -8.392 2.234 1.00 97.88 209 VAL A N 1
ATOM 1600 C CA . VAL A 1 209 ? 2.403 -8.626 0.830 1.00 97.88 209 VAL A CA 1
ATOM 1601 C C . VAL A 1 209 ? 1.669 -9.956 0.715 1.00 97.88 209 VAL A C 1
ATOM 1603 O O . VAL A 1 209 ? 2.187 -11.005 1.108 1.00 97.88 209 VAL A O 1
ATOM 1606 N N . ASP A 1 210 ? 0.475 -9.939 0.127 1.00 97.06 210 ASP A N 1
ATOM 1607 C CA . ASP A 1 210 ? -0.253 -11.156 -0.231 1.00 97.06 210 ASP A CA 1
ATOM 1608 C C . ASP A 1 210 ? 0.325 -11.724 -1.539 1.00 97.06 210 ASP A C 1
ATOM 1610 O O . ASP A 1 210 ? -0.155 -11.468 -2.650 1.00 97.06 210 ASP A O 1
ATOM 1614 N N . TRP A 1 211 ? 1.425 -12.465 -1.398 1.00 94.81 211 TRP A N 1
ATOM 1615 C CA . TRP A 1 211 ? 2.158 -13.063 -2.516 1.00 94.81 211 TRP A CA 1
ATOM 1616 C C . TRP A 1 211 ? 1.333 -14.076 -3.312 1.00 94.81 211 TRP A C 1
ATOM 1618 O O . TRP A 1 211 ? 1.567 -14.229 -4.509 1.00 94.81 211 TRP A O 1
ATOM 1628 N N . ASP A 1 212 ? 0.350 -14.726 -2.686 1.00 94.69 212 ASP A N 1
ATOM 1629 C CA . ASP A 1 212 ? -0.512 -15.705 -3.356 1.00 94.69 212 ASP A CA 1
ATOM 1630 C C . ASP A 1 212 ? -1.436 -15.038 -4.390 1.00 94.69 212 ASP A C 1
ATOM 1632 O O . ASP A 1 212 ? -1.808 -15.658 -5.389 1.00 94.69 212 ASP A O 1
ATOM 1636 N N . HIS A 1 213 ? -1.768 -13.760 -4.185 1.00 91.06 213 HIS A N 1
ATOM 1637 C CA . HIS A 1 213 ? -2.601 -12.961 -5.090 1.00 91.06 213 HIS A CA 1
ATOM 1638 C C . HIS A 1 213 ? -1.802 -11.932 -5.900 1.00 91.06 213 HIS A C 1
ATOM 1640 O O . HIS A 1 213 ? -2.376 -11.191 -6.703 1.00 91.06 213 HIS A O 1
ATOM 1646 N N . THR A 1 214 ? -0.481 -11.891 -5.720 1.00 93.69 214 THR A N 1
ATOM 1647 C CA . THR A 1 214 ? 0.403 -10.975 -6.439 1.00 93.69 214 THR A CA 1
ATOM 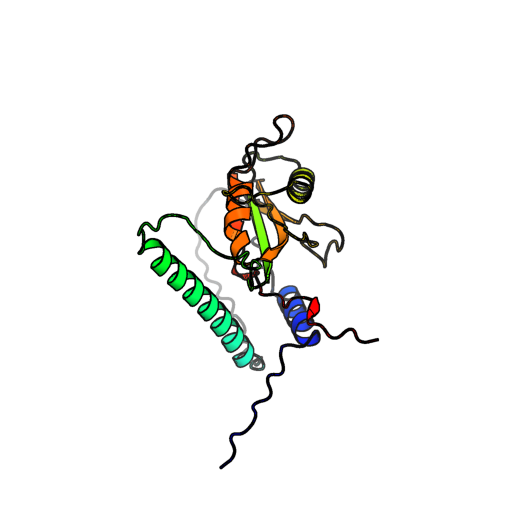1648 C C . THR A 1 214 ? 0.786 -11.578 -7.784 1.00 93.69 214 THR A C 1
ATOM 1650 O O . THR A 1 214 ? 1.372 -12.658 -7.857 1.00 93.69 214 THR A O 1
ATOM 1653 N N . VAL A 1 215 ? 0.448 -10.890 -8.874 1.00 94.50 215 VAL A N 1
ATOM 1654 C CA . VAL A 1 215 ? 0.596 -11.425 -10.235 1.00 94.50 215 VAL A CA 1
ATOM 1655 C C . VAL A 1 215 ? 1.341 -10.453 -11.140 1.00 94.50 215 VAL A C 1
ATOM 1657 O O . VAL A 1 215 ? 1.110 -9.246 -11.072 1.00 94.50 215 VAL A O 1
ATOM 1660 N N . PRO A 1 216 ? 2.212 -10.940 -12.035 1.00 93.69 216 PRO A N 1
ATOM 1661 C CA . PRO A 1 216 ? 2.852 -10.072 -13.004 1.00 93.69 216 PRO A CA 1
ATOM 1662 C C . PRO A 1 216 ? 1.830 -9.527 -13.997 1.00 93.69 216 PRO A C 1
ATOM 1664 O O . PRO A 1 216 ? 1.021 -10.274 -14.553 1.00 93.69 216 PRO A O 1
ATOM 1667 N N . VAL A 1 217 ? 1.904 -8.227 -14.262 1.00 91.06 217 VAL A N 1
ATOM 1668 C CA . VAL A 1 217 ? 1.105 -7.570 -15.294 1.00 91.06 217 VAL A CA 1
ATOM 1669 C C . VAL A 1 217 ? 2.004 -7.180 -16.454 1.00 91.06 217 VAL A C 1
ATOM 1671 O O . VAL A 1 217 ? 3.085 -6.624 -16.278 1.00 91.06 217 VAL A O 1
ATOM 1674 N N . MET A 1 218 ? 1.568 -7.497 -17.671 1.00 80.56 218 MET A N 1
ATOM 1675 C CA . MET A 1 218 ? 2.241 -6.982 -18.858 1.00 80.56 218 MET A CA 1
ATOM 1676 C C . MET A 1 218 ? 2.005 -5.479 -18.935 1.00 80.56 218 MET A C 1
ATOM 1678 O O . MET A 1 218 ? 0.882 -5.014 -18.720 1.00 80.56 218 MET A O 1
ATOM 1682 N N . ASP A 1 219 ? 3.058 -4.733 -19.255 1.00 65.94 219 ASP A N 1
ATOM 1683 C CA . ASP A 1 219 ? 2.950 -3.295 -19.438 1.00 65.94 219 ASP A CA 1
ATOM 1684 C C . ASP A 1 219 ? 1.875 -3.005 -20.499 1.00 65.94 219 ASP A C 1
ATOM 1686 O O . ASP A 1 219 ? 1.885 -3.572 -21.598 1.00 65.94 219 ASP A O 1
ATOM 1690 N N . ALA A 1 220 ? 0.893 -2.168 -20.157 1.00 49.94 220 ALA A N 1
ATOM 1691 C CA . ALA A 1 220 ? -0.275 -1.909 -21.003 1.00 49.94 220 ALA A CA 1
ATOM 1692 C C . ALA A 1 220 ? 0.109 -1.253 -22.342 1.00 49.94 220 ALA A C 1
ATOM 1694 O O . ALA A 1 220 ? -0.670 -1.288 -23.295 1.00 49.94 220 ALA A O 1
ATOM 1695 N N . SER A 1 221 ? 1.326 -0.709 -22.433 1.00 52.19 221 SER A N 1
ATOM 1696 C CA . SER A 1 221 ? 1.967 -0.250 -23.669 1.00 52.19 221 SER A CA 1
ATOM 1697 C C . SER A 1 221 ? 2.126 -1.362 -24.725 1.00 52.19 221 SER A C 1
ATOM 1699 O O . SER A 1 221 ? 2.223 -1.065 -25.916 1.00 52.19 221 SER A O 1
ATOM 1701 N N . SER A 1 222 ? 2.095 -2.636 -24.316 1.00 44.81 222 SER A N 1
ATOM 1702 C CA . SER A 1 222 ? 2.206 -3.813 -25.190 1.00 44.81 222 SER A CA 1
ATOM 1703 C C . SER A 1 222 ? 0.863 -4.396 -25.650 1.00 44.81 222 SER A C 1
ATOM 1705 O O . SER A 1 222 ? 0.838 -5.265 -26.526 1.00 44.81 222 SER A O 1
ATOM 1707 N N . LEU A 1 223 ? -0.268 -3.922 -25.113 1.00 41.81 223 LEU A N 1
ATOM 1708 C CA . LEU A 1 223 ? -1.587 -4.390 -25.536 1.00 41.81 223 LEU A CA 1
ATOM 1709 C C . LEU A 1 223 ? -1.964 -3.716 -26.865 1.00 41.81 223 LEU A C 1
ATOM 1711 O O . LEU A 1 223 ? -2.077 -2.488 -26.916 1.00 41.81 223 LEU A O 1
ATOM 1715 N N . PRO A 1 224 ? -2.184 -4.468 -27.962 1.00 36.50 224 PRO A N 1
ATOM 1716 C CA . PRO A 1 224 ? -2.617 -3.869 -29.214 1.00 36.50 224 PRO A CA 1
ATOM 1717 C C . PRO A 1 224 ? -3.969 -3.189 -28.995 1.00 36.50 224 PRO A C 1
ATOM 1719 O O . PRO A 1 224 ? -4.969 -3.845 -28.698 1.00 36.50 224 PRO A O 1
ATOM 1722 N N . ILE A 1 225 ? -4.000 -1.865 -29.160 1.00 37.53 225 ILE A N 1
ATOM 1723 C CA . ILE A 1 225 ? -5.238 -1.089 -29.187 1.00 37.53 225 ILE A CA 1
ATOM 1724 C C . ILE A 1 225 ? -6.071 -1.635 -30.351 1.00 37.53 225 ILE A C 1
ATOM 1726 O O . ILE A 1 225 ? -5.796 -1.335 -31.515 1.00 37.53 225 ILE A O 1
ATOM 1730 N N . ARG A 1 226 ? -7.087 -2.452 -30.053 1.00 38.34 226 ARG A N 1
ATOM 1731 C CA . ARG A 1 226 ? -8.144 -2.749 -31.022 1.00 38.34 226 ARG A CA 1
ATOM 1732 C C . ARG A 1 226 ? -8.917 -1.452 -31.250 1.00 38.34 226 ARG A C 1
ATOM 1734 O O . ARG A 1 226 ? -9.718 -1.056 -30.409 1.00 38.34 226 ARG A O 1
ATOM 1741 N N . ARG A 1 227 ? -8.590 -0.771 -32.348 1.00 38.53 227 ARG A N 1
ATOM 1742 C CA . ARG A 1 227 ? -9.448 0.247 -32.960 1.00 38.53 227 ARG A CA 1
ATOM 1743 C C . ARG A 1 227 ? -10.606 -0.414 -33.690 1.00 38.53 227 ARG A C 1
ATOM 1745 O O . ARG A 1 227 ? -10.383 -1.512 -34.249 1.00 38.53 227 ARG A O 1
#

InterPro domains:
  IPR014038 Translation elongation factor EF1B, beta/delta subunit, guanine nucleotide exchange domain [PF00736] (161-209)
  IPR014717 Translation elongation factor EF1B/small ribosomal subunit protein bS6 [G3DSA:3.30.70.60] (107-212)
  IPR036219 Translation elongation factor eEF-1beta-like superfamily [SSF54984] (155-210)

Nearest PDB structures (foldseek):
  7p4y-assembly3_H  TM=5.197E-01  e=1.032E-01  Methanothermococcus thermolithotrophicus DSM 2095
  2wvd-assembly2_B  TM=4.207E-01  e=1.468E-01  Helicobacter pylori 26695
  2wvd-assembly1_C  TM=3.839E-01  e=1.557E-01  Helicobacter pylori 26695
  2rhs-assembly1_B  TM=3.148E-01  e=4.688E+00  Staphylococcus haemolyticus

Mean predicted aligned error: 18.73 Å

pLDDT: mean 70.4, std 24.0, range [33.53, 98.38]